Protein AF-A0A6C0IVP1-F1 (afdb_monomer_lite)

Structure (mmCIF, N/CA/C/O backbone):
data_AF-A0A6C0IVP1-F1
#
_entry.id   AF-A0A6C0IVP1-F1
#
loop_
_atom_site.group_PDB
_atom_site.id
_atom_site.type_symbol
_atom_site.label_atom_id
_atom_site.label_alt_id
_atom_site.label_comp_id
_atom_site.label_asym_id
_atom_site.label_entity_id
_atom_site.label_seq_id
_atom_site.pdbx_PDB_ins_code
_atom_site.Cartn_x
_atom_site.Cartn_y
_atom_site.Cartn_z
_atom_site.occupancy
_atom_site.B_iso_or_equiv
_atom_site.auth_seq_id
_atom_site.auth_comp_id
_atom_site.auth_asym_id
_atom_site.auth_atom_id
_atom_site.pdbx_PDB_model_num
ATOM 1 N N . MET A 1 1 ? -19.382 -51.785 -52.251 1.00 37.84 1 MET A N 1
ATOM 2 C CA . MET A 1 1 ? -18.294 -52.257 -53.130 1.00 37.84 1 MET A CA 1
ATOM 3 C C . MET A 1 1 ? -16.993 -52.074 -52.367 1.00 37.84 1 MET A C 1
ATOM 5 O O . MET A 1 1 ? -16.614 -50.944 -52.117 1.00 37.84 1 MET A O 1
ATOM 9 N N . ASN A 1 2 ? -16.398 -53.171 -51.907 1.00 37.38 2 ASN A N 1
ATOM 10 C CA . ASN A 1 2 ? -14.961 -53.278 -51.607 1.00 37.38 2 ASN A CA 1
ATOM 11 C C . ASN A 1 2 ? -14.332 -54.032 -52.808 1.00 37.38 2 ASN A C 1
ATOM 13 O O . ASN A 1 2 ? -15.130 -54.580 -53.582 1.00 37.38 2 ASN A O 1
ATOM 17 N N . PRO A 1 3 ? -13.001 -54.210 -52.960 1.00 52.53 3 PRO A N 1
ATOM 18 C CA . PRO A 1 3 ? -11.862 -53.820 -52.106 1.00 52.53 3 PRO A CA 1
ATOM 19 C C . PRO A 1 3 ? -10.723 -53.153 -52.926 1.00 52.53 3 PRO A C 1
ATOM 21 O O . PRO A 1 3 ? -10.867 -52.956 -54.129 1.00 52.53 3 PRO A O 1
ATOM 24 N N . HIS A 1 4 ? -9.629 -52.665 -52.331 1.00 34.91 4 HIS A N 1
ATOM 25 C CA . HIS A 1 4 ? -8.315 -53.341 -52.185 1.00 34.91 4 HIS A CA 1
ATOM 26 C C . HIS A 1 4 ? -7.273 -52.202 -51.989 1.00 34.91 4 HIS A C 1
ATOM 28 O O . HIS A 1 4 ? -7.473 -51.153 -52.589 1.00 34.91 4 HIS A O 1
ATOM 34 N N . ILE A 1 5 ? -6.160 -52.225 -51.247 1.00 41.56 5 ILE A N 1
ATOM 35 C CA . ILE A 1 5 ? -5.296 -53.167 -50.499 1.00 41.56 5 ILE A CA 1
ATOM 36 C C . ILE A 1 5 ? -4.466 -52.230 -49.583 1.00 41.56 5 ILE A C 1
ATOM 38 O O . ILE A 1 5 ? -4.034 -51.184 -50.056 1.00 41.56 5 ILE A O 1
ATOM 42 N N . ASN A 1 6 ? -4.493 -52.347 -48.255 1.00 37.69 6 ASN A N 1
ATOM 43 C CA . ASN A 1 6 ? -3.697 -53.217 -47.374 1.00 37.69 6 ASN A CA 1
ATOM 44 C C . ASN A 1 6 ? -2.178 -52.969 -47.394 1.00 37.69 6 ASN A C 1
ATOM 46 O O . ASN A 1 6 ? -1.586 -52.927 -48.463 1.00 37.69 6 ASN A O 1
ATOM 50 N N . ASP A 1 7 ? -1.623 -52.867 -46.179 1.00 40.72 7 ASP A N 1
ATOM 51 C CA . ASP A 1 7 ? -0.249 -53.154 -45.720 1.00 40.72 7 ASP A CA 1
ATOM 52 C C . ASP A 1 7 ? 0.257 -52.015 -44.811 1.00 40.72 7 ASP A C 1
ATOM 54 O O . ASP A 1 7 ? 0.222 -50.853 -45.186 1.00 40.72 7 ASP A O 1
ATOM 58 N N . ASN A 1 8 ? 0.776 -52.227 -43.604 1.00 41.47 8 ASN A N 1
ATOM 59 C CA . ASN A 1 8 ? 0.869 -53.400 -42.745 1.00 41.47 8 ASN A CA 1
ATOM 60 C C . ASN A 1 8 ? 1.400 -52.895 -41.382 1.00 41.47 8 ASN A C 1
ATOM 62 O O . ASN A 1 8 ? 2.302 -52.067 -41.375 1.00 41.47 8 ASN A O 1
ATOM 66 N N . VAL A 1 9 ? 0.859 -53.432 -40.280 1.00 37.84 9 VAL A N 1
ATOM 67 C CA . VAL A 1 9 ? 1.538 -53.853 -39.026 1.00 37.84 9 VAL A CA 1
ATOM 68 C C . VAL A 1 9 ? 2.445 -52.843 -38.283 1.00 37.84 9 VAL A C 1
ATOM 70 O O . VAL A 1 9 ? 3.453 -52.393 -38.801 1.00 37.84 9 VAL A O 1
ATOM 73 N N . PHE A 1 10 ? 2.112 -52.375 -37.075 1.00 37.22 10 PHE A N 1
ATOM 74 C CA . PHE A 1 10 ? 1.985 -53.021 -35.743 1.00 37.22 10 PHE A CA 1
ATOM 75 C C . PHE A 1 10 ? 3.200 -52.724 -34.835 1.00 37.22 10 PHE A C 1
ATOM 77 O O . PHE A 1 10 ? 4.352 -52.899 -35.210 1.00 37.22 10 PHE A O 1
ATOM 84 N N . SER A 1 11 ? 2.845 -52.278 -33.631 1.00 36.59 11 SER A N 1
ATOM 85 C CA . SER A 1 11 ? 3.579 -51.965 -32.393 1.00 36.59 11 SER A CA 1
ATOM 86 C C . SER A 1 11 ? 4.877 -52.709 -32.040 1.00 36.59 11 SER A C 1
ATOM 88 O O . SER A 1 11 ? 4.936 -53.919 -32.234 1.00 36.59 11 SER A O 1
ATOM 90 N N . PHE A 1 12 ? 5.779 -52.017 -31.322 1.00 34.12 12 PHE A N 1
ATOM 91 C CA . PHE A 1 12 ? 6.545 -52.397 -30.097 1.00 34.12 12 PHE A CA 1
ATOM 92 C C . PHE A 1 12 ? 7.738 -51.406 -29.980 1.00 34.12 12 PHE A C 1
ATOM 94 O O . PHE A 1 12 ? 8.223 -50.974 -31.016 1.00 34.12 12 PHE A O 1
ATOM 101 N N . VAL A 1 13 ? 8.351 -51.002 -28.863 1.00 37.75 13 VAL A N 1
ATOM 102 C CA . VAL A 1 13 ? 8.171 -51.101 -27.406 1.00 37.75 13 VAL A CA 1
ATOM 103 C C . VAL A 1 13 ? 9.318 -50.277 -26.778 1.00 37.75 13 VAL A C 1
ATOM 105 O O . VAL A 1 13 ? 10.374 -50.153 -27.389 1.00 37.75 13 VAL A O 1
ATOM 108 N N . GLU A 1 14 ? 9.051 -49.721 -25.595 1.00 34.62 14 GLU A N 1
ATOM 109 C CA . GLU A 1 14 ? 9.943 -49.405 -24.455 1.00 34.62 14 GLU A CA 1
ATOM 110 C C . GLU A 1 14 ? 11.316 -48.714 -24.645 1.00 34.62 14 GLU A C 1
ATOM 112 O O . GLU A 1 14 ? 12.236 -49.200 -25.294 1.00 34.62 14 GLU A O 1
ATOM 117 N N . ASN A 1 15 ? 11.443 -47.595 -23.918 1.00 46.91 15 ASN A N 1
ATOM 118 C CA . ASN A 1 15 ? 12.532 -47.202 -23.011 1.00 46.91 15 ASN A CA 1
ATOM 119 C C . ASN A 1 15 ? 13.946 -47.747 -23.271 1.00 46.91 15 ASN A C 1
ATOM 121 O O . ASN A 1 15 ? 14.229 -48.914 -23.027 1.00 46.91 15 ASN A O 1
ATOM 125 N N . ASN A 1 16 ? 14.876 -46.828 -23.550 1.00 40.31 16 ASN A N 1
ATOM 126 C CA . ASN A 1 16 ? 16.291 -46.991 -23.213 1.00 40.31 16 ASN A CA 1
ATOM 127 C C . ASN A 1 16 ? 16.889 -45.644 -22.776 1.00 40.31 16 ASN A C 1
ATOM 129 O O . ASN A 1 16 ? 17.413 -44.878 -23.584 1.00 40.31 16 ASN A O 1
ATOM 133 N N . GLU A 1 17 ? 16.828 -45.376 -21.470 1.00 47.91 17 GLU A N 1
ATOM 134 C CA . GLU A 1 17 ? 17.809 -44.528 -20.794 1.00 47.91 17 GLU A CA 1
ATOM 135 C C . GLU A 1 17 ? 19.159 -45.258 -20.787 1.00 47.91 17 GLU A C 1
ATOM 137 O O . GLU A 1 17 ? 19.385 -46.143 -19.970 1.00 47.91 17 GLU A O 1
ATOM 142 N N . SER A 1 18 ? 20.059 -44.904 -21.705 1.00 52.16 18 SER A N 1
ATOM 143 C CA . SER A 1 18 ? 21.512 -45.015 -21.504 1.00 52.16 18 SER A CA 1
ATOM 144 C C . SER A 1 18 ? 22.244 -44.433 -22.714 1.00 52.16 18 SER A C 1
ATOM 146 O O . SER A 1 18 ? 22.396 -45.127 -23.719 1.00 52.16 18 SER A O 1
ATOM 148 N N . ASN A 1 19 ? 22.668 -43.165 -22.638 1.00 44.00 19 ASN A N 1
ATOM 149 C CA . ASN A 1 19 ? 23.904 -42.634 -23.255 1.00 44.00 19 ASN A CA 1
ATOM 150 C C . ASN A 1 19 ? 24.032 -41.103 -23.071 1.00 44.00 19 ASN A C 1
ATOM 152 O O . ASN A 1 19 ? 24.353 -40.372 -24.006 1.00 44.00 19 ASN A O 1
ATOM 156 N N . ILE A 1 20 ? 23.824 -40.602 -21.847 1.00 50.91 20 ILE A N 1
ATOM 157 C CA . ILE A 1 20 ? 24.336 -39.280 -21.447 1.00 50.91 20 ILE A CA 1
ATOM 158 C C . ILE A 1 20 ? 25.774 -39.489 -20.963 1.00 50.91 20 ILE A C 1
ATOM 160 O O . ILE A 1 20 ? 26.035 -39.507 -19.772 1.00 50.91 20 ILE A O 1
ATOM 164 N N . ASP A 1 21 ? 26.678 -39.787 -21.895 1.00 48.00 21 ASP A N 1
ATOM 165 C CA . ASP A 1 21 ? 28.131 -39.695 -21.705 1.00 48.00 21 ASP A CA 1
ATOM 166 C C . ASP A 1 21 ? 28.809 -40.029 -23.041 1.00 48.00 21 ASP A C 1
ATOM 168 O O . ASP A 1 21 ? 29.036 -41.204 -23.332 1.00 48.00 21 ASP A O 1
ATOM 172 N N . LYS A 1 22 ? 29.068 -38.996 -23.871 1.00 47.59 22 LYS A N 1
ATOM 173 C CA . LYS A 1 22 ? 30.079 -38.919 -24.974 1.00 47.59 22 LYS A CA 1
ATOM 174 C C . LYS A 1 22 ? 29.750 -37.988 -26.154 1.00 47.59 22 LYS A C 1
ATOM 176 O O . LYS A 1 22 ? 30.360 -38.118 -27.211 1.00 47.59 22 LYS A O 1
ATOM 181 N N . LEU A 1 23 ? 28.891 -36.984 -25.993 1.00 44.12 23 LEU A N 1
ATOM 182 C CA . LEU A 1 23 ? 28.773 -35.897 -26.981 1.00 44.12 23 LEU A CA 1
ATOM 183 C C . LEU A 1 23 ? 29.082 -34.527 -26.358 1.00 44.12 23 LEU A C 1
ATOM 185 O O . LEU A 1 23 ? 28.365 -33.555 -26.536 1.00 44.12 23 LEU A O 1
ATOM 189 N N . GLN A 1 24 ? 30.207 -34.457 -25.641 1.00 49.53 24 GLN A N 1
ATOM 190 C CA . GLN A 1 24 ? 31.003 -33.236 -25.519 1.00 49.53 24 GLN A CA 1
ATOM 191 C C . GLN A 1 24 ? 32.109 -33.292 -26.574 1.00 49.53 24 GLN A C 1
ATOM 193 O O . GLN A 1 24 ? 33.195 -33.813 -26.316 1.00 49.53 24 GLN A O 1
ATOM 198 N N . LYS A 1 25 ? 31.820 -32.787 -27.772 1.00 50.53 25 LYS A N 1
ATOM 199 C CA . LYS A 1 25 ? 32.811 -32.114 -28.616 1.00 50.53 25 LYS A CA 1
ATOM 200 C C . LYS A 1 25 ? 32.127 -31.490 -29.825 1.00 50.53 25 LYS A C 1
ATOM 202 O O . LYS A 1 25 ? 31.486 -32.181 -30.606 1.00 50.53 25 LYS A O 1
ATOM 207 N N . ASP A 1 26 ? 32.343 -30.187 -29.948 1.00 50.91 26 ASP A N 1
ATOM 208 C CA . ASP A 1 26 ? 32.303 -29.438 -31.201 1.00 50.91 26 ASP A CA 1
ATOM 209 C C . ASP A 1 26 ? 30.928 -28.991 -31.724 1.00 50.91 26 ASP A C 1
ATOM 211 O O . ASP A 1 26 ? 30.670 -29.034 -32.923 1.00 50.91 26 ASP A O 1
ATOM 215 N N . ILE A 1 27 ? 30.095 -28.410 -30.851 1.00 43.94 27 ILE A N 1
ATOM 216 C CA . ILE A 1 27 ? 29.249 -27.285 -31.281 1.00 43.94 27 ILE A CA 1
ATOM 217 C C . ILE A 1 27 ? 29.994 -26.011 -30.887 1.00 43.94 27 ILE A C 1
ATOM 219 O O . ILE A 1 27 ? 29.880 -25.519 -29.766 1.00 43.94 27 ILE A O 1
ATOM 223 N N . LYS A 1 28 ? 30.816 -25.503 -31.809 1.00 44.94 28 LYS A N 1
ATOM 224 C CA . LYS A 1 28 ? 31.162 -24.084 -31.812 1.00 44.94 28 LYS A CA 1
ATOM 225 C C . LYS A 1 28 ? 29.869 -23.354 -32.151 1.00 44.94 28 LYS A C 1
ATOM 227 O O . LYS A 1 28 ? 29.461 -23.355 -33.308 1.00 44.94 28 LYS A O 1
ATOM 232 N N . VAL A 1 29 ? 29.197 -22.816 -31.139 1.00 46.56 29 VAL A N 1
ATOM 233 C CA . VAL A 1 29 ? 28.253 -21.726 -31.373 1.00 46.56 29 VAL A CA 1
ATOM 234 C C . VAL A 1 29 ? 29.136 -20.578 -31.837 1.00 46.56 29 VAL A C 1
ATOM 236 O O . VAL A 1 29 ? 29.943 -20.060 -31.072 1.00 46.56 29 VA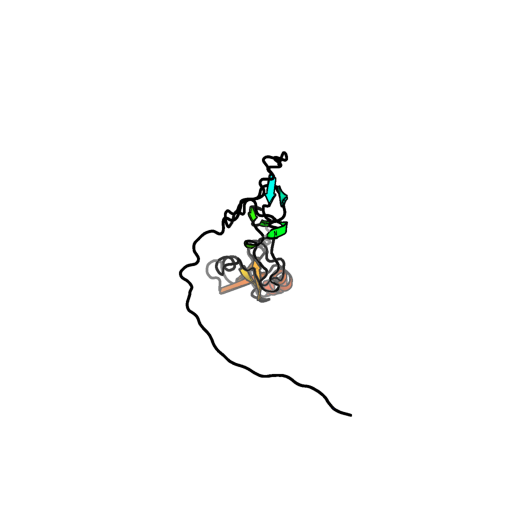L A O 1
ATOM 239 N N . GLU A 1 30 ? 29.124 -20.335 -33.142 1.00 42.53 30 GLU A N 1
ATOM 240 C CA . GLU A 1 30 ? 29.771 -19.172 -33.722 1.00 42.53 30 GLU A CA 1
ATOM 241 C C . GLU A 1 30 ? 29.050 -17.944 -33.167 1.00 42.53 30 GLU A C 1
ATOM 243 O O . GLU A 1 30 ? 27.854 -17.766 -33.395 1.00 42.53 30 GLU A O 1
ATOM 248 N N . ASP A 1 31 ? 29.782 -17.145 -32.392 1.00 52.19 31 ASP A N 1
ATOM 249 C CA . ASP A 1 31 ? 29.408 -15.790 -32.008 1.00 52.19 31 ASP A CA 1
ATOM 250 C C . ASP A 1 31 ? 29.185 -14.963 -33.287 1.00 52.19 31 ASP A C 1
ATOM 252 O O . ASP A 1 31 ? 30.130 -14.474 -33.910 1.00 52.19 31 ASP A O 1
ATOM 256 N N . VAL A 1 32 ? 27.925 -14.852 -33.700 1.00 47.50 32 VAL A N 1
ATOM 257 C CA . VAL A 1 32 ? 27.420 -13.959 -34.749 1.00 47.50 32 VAL A CA 1
ATOM 258 C C . VAL A 1 32 ? 26.166 -13.342 -34.125 1.00 47.50 32 VAL A C 1
ATOM 260 O O . VAL A 1 32 ? 25.205 -14.054 -33.862 1.00 47.50 32 VAL A O 1
ATOM 263 N N . ASP A 1 33 ? 26.131 -12.082 -33.712 1.00 44.38 33 ASP A N 1
ATOM 264 C CA . ASP A 1 33 ? 26.498 -10.904 -34.480 1.00 44.38 33 ASP A CA 1
ATOM 265 C C . ASP A 1 33 ? 26.845 -9.765 -33.502 1.00 44.38 33 ASP A C 1
ATOM 267 O O . ASP A 1 33 ? 26.005 -9.348 -32.702 1.00 44.38 33 ASP A O 1
ATOM 271 N N . LYS A 1 34 ? 28.087 -9.271 -33.538 1.00 49.91 34 LYS A N 1
ATOM 272 C CA . LYS A 1 34 ? 28.415 -7.958 -32.972 1.00 49.91 34 LYS A CA 1
ATOM 273 C C . LYS A 1 34 ? 28.000 -6.911 -33.997 1.00 49.91 34 LYS A C 1
ATOM 275 O O . LYS A 1 34 ? 28.846 -6.410 -34.734 1.00 49.91 34 LYS A O 1
ATOM 280 N N . ASN A 1 35 ? 26.717 -6.574 -34.024 1.00 44.72 35 ASN A N 1
ATOM 281 C CA . ASN A 1 35 ? 26.346 -5.225 -34.428 1.00 44.72 35 ASN A CA 1
ATOM 282 C C . ASN A 1 35 ? 26.528 -4.350 -33.188 1.00 44.72 35 ASN A C 1
ATOM 284 O O . ASN A 1 35 ? 25.581 -4.081 -32.450 1.00 44.72 35 ASN A O 1
ATOM 288 N N . ASP A 1 36 ? 27.789 -3.976 -32.949 1.00 50.00 36 ASP A N 1
ATOM 289 C CA . ASP A 1 36 ? 28.143 -2.747 -32.239 1.00 50.00 36 ASP A CA 1
ATOM 290 C C . ASP A 1 36 ? 27.674 -1.581 -33.128 1.00 50.00 36 ASP A C 1
ATOM 292 O O . ASP A 1 36 ? 28.472 -0.861 -33.726 1.00 50.00 36 ASP A O 1
ATOM 296 N N . ASP A 1 37 ? 26.357 -1.425 -33.267 1.00 53.44 37 ASP A N 1
ATOM 297 C CA . ASP A 1 37 ? 25.808 -0.093 -33.448 1.00 53.44 37 ASP A CA 1
ATOM 298 C C . ASP A 1 37 ? 25.991 0.557 -32.074 1.00 53.44 37 ASP A C 1
ATOM 300 O O . ASP A 1 37 ? 25.137 0.449 -31.189 1.00 53.44 37 ASP A O 1
ATOM 304 N N . GLU A 1 38 ? 27.177 1.144 -31.875 1.00 58.19 38 GLU A N 1
ATOM 305 C CA . GLU A 1 38 ? 27.422 2.240 -30.935 1.00 58.19 38 GLU A CA 1
ATOM 306 C C . GLU A 1 38 ? 26.531 3.418 -31.370 1.00 58.19 38 GLU A C 1
ATOM 308 O O . GLU A 1 38 ? 26.998 4.468 -31.805 1.00 58.19 38 GLU A O 1
ATOM 313 N N . ASP A 1 39 ? 25.215 3.204 -31.352 1.00 59.25 39 ASP A N 1
ATOM 314 C CA . ASP A 1 39 ? 24.255 4.282 -31.266 1.00 59.25 39 ASP A CA 1
ATOM 315 C C . ASP A 1 39 ? 24.617 5.035 -29.981 1.00 59.25 39 ASP A C 1
ATOM 317 O O . ASP A 1 39 ? 24.902 4.393 -28.967 1.00 59.25 39 ASP A O 1
ATOM 321 N N . ASP A 1 40 ? 24.660 6.368 -30.039 1.00 70.19 40 ASP A N 1
ATOM 322 C CA . ASP A 1 40 ? 24.822 7.261 -28.885 1.00 70.19 40 ASP A CA 1
ATOM 323 C C . ASP A 1 40 ? 23.665 7.022 -27.886 1.00 70.19 40 ASP A C 1
ATOM 325 O O . ASP A 1 40 ? 22.720 7.806 -27.811 1.00 70.19 40 ASP A O 1
ATOM 329 N N . ILE A 1 41 ? 23.684 5.893 -27.175 1.00 77.56 41 ILE A N 1
ATOM 330 C CA . ILE A 1 41 ? 22.806 5.616 -26.044 1.00 77.56 41 ILE A CA 1
ATOM 331 C C . ILE A 1 41 ? 23.269 6.566 -24.948 1.00 77.56 41 ILE A C 1
ATOM 333 O O . ILE A 1 41 ? 24.464 6.628 -24.650 1.00 77.56 41 ILE A O 1
ATOM 337 N N . ASP A 1 42 ? 22.329 7.334 -24.407 1.00 84.81 42 ASP A N 1
ATOM 338 C CA . ASP A 1 42 ? 22.618 8.271 -23.327 1.00 84.81 42 ASP A CA 1
ATOM 339 C C . ASP A 1 42 ? 23.223 7.517 -22.128 1.00 84.81 42 ASP A C 1
ATOM 341 O O . ASP A 1 42 ? 22.924 6.343 -21.903 1.00 84.81 42 ASP A O 1
ATOM 345 N N . ASP A 1 43 ? 24.051 8.195 -21.333 1.00 87.00 43 ASP A N 1
ATOM 346 C CA . ASP A 1 43 ? 24.629 7.630 -20.109 1.00 87.00 43 ASP A CA 1
ATOM 347 C C . ASP A 1 43 ? 23.527 7.192 -19.119 1.00 87.00 43 ASP A C 1
ATOM 349 O O . ASP A 1 43 ? 23.770 6.337 -18.267 1.00 87.00 43 ASP A O 1
ATOM 353 N N . ASP A 1 44 ? 22.317 7.746 -19.266 1.00 92.25 44 ASP A N 1
ATOM 354 C CA . ASP A 1 44 ? 21.116 7.434 -18.487 1.00 92.25 44 ASP A CA 1
ATOM 355 C C . ASP A 1 44 ? 20.182 6.398 -19.160 1.00 92.25 44 ASP A C 1
ATOM 357 O O . ASP A 1 44 ? 19.064 6.176 -18.685 1.00 92.25 44 ASP A O 1
ATOM 361 N N . GLU A 1 45 ? 20.614 5.715 -20.227 1.00 95.31 45 GLU A N 1
ATOM 362 C CA . GLU A 1 45 ? 19.831 4.703 -20.950 1.00 95.31 45 GLU A CA 1
ATOM 363 C C . GLU A 1 45 ? 20.560 3.350 -21.095 1.00 95.31 45 GLU A C 1
ATOM 365 O O . GLU A 1 45 ? 21.783 3.234 -21.046 1.00 95.31 45 GLU A O 1
ATOM 370 N N . PHE A 1 46 ? 19.796 2.277 -21.316 1.00 94.69 46 PHE A N 1
ATOM 371 C CA . PHE A 1 46 ? 20.321 0.966 -21.693 1.00 94.69 46 PHE A CA 1
ATOM 372 C C . PHE A 1 46 ? 19.498 0.321 -22.809 1.00 94.69 46 PHE A C 1
ATOM 374 O O . PHE A 1 46 ? 18.294 0.538 -22.948 1.00 94.69 46 PHE A O 1
ATOM 381 N N . LYS A 1 47 ? 20.146 -0.556 -23.583 1.00 95.25 47 LYS A N 1
ATOM 382 C CA . LYS A 1 47 ? 19.509 -1.372 -24.624 1.00 95.25 47 LYS A CA 1
ATOM 383 C C . LYS A 1 47 ? 19.243 -2.783 -24.109 1.00 95.25 47 LYS A C 1
ATOM 385 O O . LYS A 1 47 ? 20.166 -3.513 -23.739 1.00 95.25 47 LYS A O 1
ATOM 390 N N . CYS A 1 48 ? 17.979 -3.195 -24.109 1.00 94.25 48 CYS A N 1
ATOM 391 C CA . CYS A 1 48 ? 17.590 -4.551 -23.741 1.00 94.25 48 CYS A CA 1
ATOM 392 C C . CYS A 1 48 ? 18.196 -5.578 -24.710 1.00 94.25 48 CYS A C 1
ATOM 394 O O . CYS A 1 48 ? 18.046 -5.472 -25.925 1.00 94.25 48 CYS A O 1
ATOM 396 N N . LYS A 1 49 ? 18.814 -6.634 -24.173 1.00 92.81 49 LYS A N 1
ATOM 397 C CA . LYS A 1 49 ? 19.445 -7.695 -24.977 1.00 92.81 49 LYS A CA 1
ATOM 398 C C . LYS A 1 49 ? 18.449 -8.619 -25.685 1.00 92.81 49 LYS A C 1
ATOM 400 O O . LYS A 1 49 ? 18.824 -9.269 -26.653 1.00 92.81 49 LYS A O 1
ATOM 405 N N . GLU A 1 50 ? 17.212 -8.704 -25.199 1.00 94.19 50 GLU A N 1
ATOM 406 C CA . GLU A 1 50 ? 16.202 -9.623 -25.739 1.00 94.19 50 GLU A CA 1
ATOM 407 C C . GLU A 1 50 ? 15.360 -8.975 -26.840 1.00 94.19 50 GLU A C 1
ATOM 409 O O . GLU A 1 50 ? 15.218 -9.537 -27.924 1.00 94.19 50 GLU A O 1
ATOM 414 N N . CYS A 1 51 ? 14.820 -7.781 -26.584 1.00 94.81 51 CYS A N 1
ATOM 415 C CA . CYS A 1 51 ? 13.917 -7.096 -27.511 1.00 94.81 51 CYS A CA 1
ATOM 416 C C . CYS A 1 51 ? 14.541 -5.881 -28.209 1.00 94.81 51 CYS A C 1
ATOM 418 O O . CYS A 1 51 ? 13.891 -5.273 -29.054 1.00 94.81 51 CYS A O 1
ATOM 420 N N . SER A 1 52 ? 15.792 -5.525 -27.883 1.00 93.00 52 SER A N 1
ATOM 421 C CA . SER A 1 52 ? 16.503 -4.351 -28.423 1.00 93.00 52 SER A CA 1
ATOM 422 C C . SER A 1 52 ? 15.855 -2.992 -28.125 1.00 93.00 52 SER A C 1
ATOM 424 O O . SER A 1 52 ? 16.283 -1.987 -28.689 1.00 93.00 52 SER A O 1
ATOM 426 N N . THR A 1 53 ? 14.858 -2.935 -27.237 1.00 94.19 53 THR A N 1
ATOM 427 C CA . THR A 1 53 ? 14.266 -1.673 -26.769 1.00 94.19 53 THR A CA 1
ATOM 428 C C . THR A 1 53 ? 15.296 -0.885 -25.961 1.00 94.19 53 THR A C 1
ATOM 430 O O . THR A 1 53 ? 15.975 -1.465 -25.112 1.00 94.19 53 THR A O 1
ATOM 433 N N . VAL A 1 54 ? 15.396 0.420 -26.216 1.00 94.62 54 VAL A N 1
ATOM 434 C CA . VAL A 1 54 ? 16.190 1.361 -25.415 1.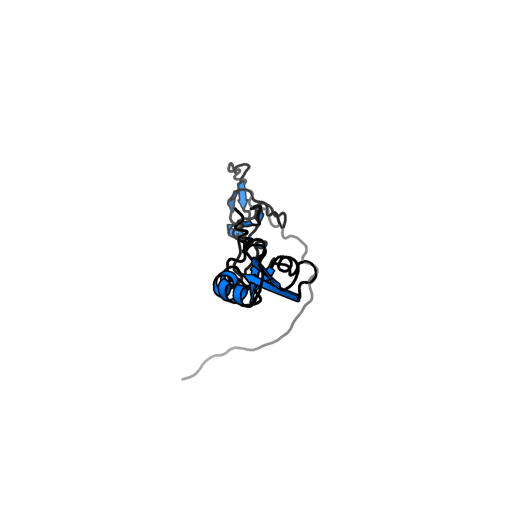00 94.62 54 VAL A CA 1
ATOM 435 C C . VAL A 1 54 ? 15.282 1.999 -24.368 1.00 94.62 54 VAL A C 1
ATOM 437 O O . VAL A 1 54 ? 14.168 2.413 -24.696 1.00 94.62 54 VAL A O 1
ATOM 440 N N . GLN A 1 55 ? 15.718 1.995 -23.112 1.00 94.19 55 GLN A N 1
ATOM 441 C CA . GLN A 1 55 ? 14.958 2.468 -21.953 1.00 94.19 55 GLN A CA 1
ATOM 442 C C . GLN A 1 55 ? 15.898 3.174 -20.975 1.00 94.19 55 GLN A C 1
ATOM 444 O O . GLN A 1 55 ? 17.097 2.907 -20.986 1.00 94.19 55 GLN A O 1
ATOM 449 N N . GLY A 1 56 ? 15.359 4.037 -20.112 1.00 93.50 56 GLY A N 1
ATOM 450 C CA . GLY A 1 56 ? 16.142 4.659 -19.043 1.00 93.50 56 GLY A CA 1
ATOM 451 C C . GLY A 1 56 ? 16.696 3.622 -18.063 1.00 93.50 56 GLY A C 1
ATOM 452 O O . GLY A 1 56 ? 16.056 2.593 -17.817 1.00 93.50 56 GLY A O 1
ATOM 453 N N . LEU A 1 57 ? 17.877 3.888 -17.501 1.00 94.44 57 LEU A N 1
ATOM 454 C CA . LEU A 1 57 ? 18.459 3.067 -16.439 1.00 94.44 57 LEU A CA 1
ATOM 455 C C . LEU A 1 57 ? 17.484 2.957 -15.263 1.00 94.44 57 LEU A C 1
ATOM 457 O O . LEU A 1 57 ? 16.857 3.931 -14.848 1.00 94.44 57 LEU A O 1
ATOM 461 N N . ASN A 1 58 ? 17.375 1.757 -14.704 1.00 93.56 58 ASN A N 1
ATOM 462 C CA . ASN A 1 58 ? 16.563 1.495 -13.522 1.00 93.56 58 ASN A CA 1
ATOM 463 C C . ASN A 1 58 ? 17.269 0.497 -12.602 1.00 93.56 58 ASN A C 1
ATOM 465 O O . ASN A 1 58 ? 18.057 -0.329 -13.060 1.00 93.56 58 ASN A O 1
ATOM 469 N N . ASN A 1 59 ? 16.999 0.585 -11.300 1.00 94.88 59 ASN A N 1
ATOM 470 C CA . ASN A 1 59 ? 17.516 -0.341 -10.297 1.00 94.88 59 ASN A CA 1
ATOM 471 C C . ASN A 1 59 ? 16.407 -0.701 -9.314 1.00 94.88 59 ASN A C 1
ATOM 473 O O . ASN A 1 59 ? 15.824 0.180 -8.690 1.00 94.88 59 ASN A O 1
ATOM 477 N N . CYS A 1 60 ? 16.114 -1.992 -9.175 1.00 95.31 60 CYS A N 1
ATOM 478 C CA . CYS A 1 60 ? 15.118 -2.452 -8.219 1.00 95.31 60 CYS A CA 1
ATOM 479 C C . CYS A 1 60 ? 15.692 -2.440 -6.803 1.00 95.31 60 CYS A C 1
ATOM 481 O O . CYS A 1 60 ? 16.472 -3.321 -6.451 1.00 95.31 60 CYS A O 1
ATOM 483 N N . GLU A 1 61 ? 15.199 -1.539 -5.960 1.00 93.88 61 GLU A N 1
ATOM 484 C CA . GLU A 1 61 ? 15.675 -1.356 -4.579 1.00 93.88 61 GLU A CA 1
ATOM 485 C C . GLU A 1 61 ? 15.390 -2.550 -3.638 1.00 93.88 61 GLU A C 1
ATOM 487 O O . GLU A 1 61 ? 15.849 -2.572 -2.499 1.00 93.88 61 GLU A O 1
ATOM 492 N N . LEU A 1 62 ? 14.629 -3.560 -4.083 1.00 92.44 62 LEU A N 1
ATOM 493 C CA . LEU A 1 62 ? 14.333 -4.767 -3.292 1.00 92.44 62 LEU A CA 1
ATOM 494 C C . LEU A 1 62 ? 15.158 -5.996 -3.683 1.00 92.44 62 LEU A C 1
ATOM 496 O O . LEU A 1 62 ? 15.284 -6.923 -2.884 1.00 92.44 62 LEU A O 1
ATOM 500 N N . CYS A 1 63 ? 15.665 -6.056 -4.915 1.00 94.94 63 CYS A N 1
ATOM 501 C CA . CYS A 1 63 ? 16.415 -7.223 -5.396 1.00 94.94 63 CYS A CA 1
ATOM 502 C C . CYS A 1 63 ? 17.723 -6.877 -6.110 1.00 94.94 63 CYS A C 1
ATOM 504 O O . CYS A 1 63 ? 18.349 -7.782 -6.665 1.00 94.94 63 CYS A O 1
ATOM 506 N N . ASP A 1 64 ? 18.102 -5.596 -6.116 1.00 95.50 64 ASP A N 1
ATOM 507 C CA . ASP A 1 64 ? 19.335 -5.043 -6.689 1.00 95.50 64 ASP A CA 1
ATOM 508 C C . ASP A 1 64 ? 19.551 -5.404 -8.167 1.00 95.50 64 ASP A C 1
ATOM 510 O O . ASP A 1 64 ? 20.673 -5.463 -8.672 1.00 95.50 64 ASP A O 1
ATOM 514 N N . LYS A 1 65 ? 18.462 -5.722 -8.875 1.00 95.44 65 LYS A N 1
ATOM 515 C CA . LYS A 1 65 ? 18.501 -5.968 -10.313 1.00 95.44 65 LYS A CA 1
ATOM 516 C C . LYS A 1 65 ? 18.471 -4.630 -11.036 1.00 95.44 65 LYS A C 1
ATOM 518 O O . LYS A 1 65 ? 17.505 -3.877 -10.914 1.00 95.44 65 LYS A O 1
ATOM 523 N N . GLU A 1 66 ? 19.496 -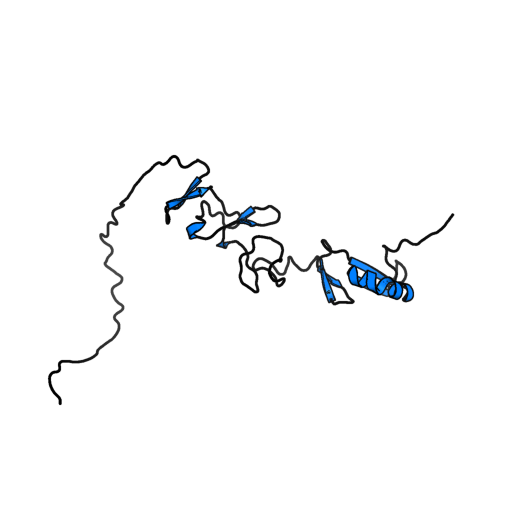4.412 -11.842 1.00 95.56 66 GLU A N 1
ATOM 524 C CA . GLU A 1 66 ? 19.664 -3.231 -12.680 1.00 95.56 66 GLU A CA 1
ATOM 525 C C . GLU A 1 66 ? 19.148 -3.483 -14.102 1.00 95.56 66 GLU A C 1
ATOM 527 O O . GLU A 1 66 ? 19.194 -4.612 -14.606 1.00 95.56 66 GLU A O 1
ATOM 532 N N . ASN A 1 67 ? 18.733 -2.410 -14.775 1.00 94.56 67 ASN A N 1
ATOM 533 C CA . ASN A 1 67 ? 18.453 -2.361 -16.210 1.00 94.56 67 ASN A CA 1
ATOM 534 C C . ASN A 1 67 ? 17.447 -3.429 -16.652 1.00 94.56 67 ASN A C 1
ATOM 536 O O . ASN A 1 67 ? 17.653 -4.196 -17.600 1.00 94.56 67 ASN A O 1
ATOM 540 N N . ILE A 1 68 ? 16.344 -3.500 -15.912 1.00 95.12 68 ILE A N 1
ATOM 541 C CA . ILE A 1 68 ? 15.250 -4.424 -16.168 1.00 95.12 68 ILE A CA 1
ATOM 542 C C . ILE A 1 68 ? 14.407 -3.846 -17.295 1.00 95.12 68 ILE A C 1
ATOM 544 O O . ILE A 1 68 ? 13.886 -2.737 -17.203 1.00 95.12 68 ILE A O 1
ATOM 548 N N . CYS A 1 69 ? 14.267 -4.619 -18.368 1.00 95.62 69 CYS A N 1
ATOM 549 C CA . CYS A 1 69 ? 13.449 -4.228 -19.505 1.00 95.62 69 CYS A CA 1
ATOM 550 C C . CYS A 1 69 ? 11.957 -4.351 -19.184 1.00 95.62 69 CYS A C 1
ATOM 552 O O . CYS A 1 69 ? 11.454 -5.459 -18.970 1.00 95.62 69 CYS A O 1
ATOM 554 N N . GLU A 1 70 ? 11.240 -3.232 -19.241 1.00 93.75 70 GLU A N 1
ATOM 555 C CA . GLU A 1 70 ? 9.810 -3.173 -18.926 1.00 93.75 70 GLU A CA 1
ATOM 556 C C . GLU A 1 70 ? 8.927 -3.903 -19.950 1.00 93.75 70 GLU A C 1
ATOM 558 O O . GLU A 1 70 ? 7.859 -4.404 -19.605 1.00 93.75 70 GLU A O 1
ATOM 563 N N . GLU A 1 71 ? 9.389 -4.033 -21.197 1.00 94.81 71 GLU A N 1
ATOM 564 C CA . GLU A 1 71 ? 8.663 -4.754 -22.254 1.00 94.81 71 GLU A CA 1
ATOM 565 C C . GLU A 1 71 ? 8.785 -6.278 -22.101 1.00 94.81 71 GLU A C 1
ATOM 567 O O . GLU A 1 71 ? 7.892 -7.024 -22.497 1.00 94.81 71 GLU A O 1
ATOM 572 N N . CYS A 1 72 ? 9.897 -6.759 -21.530 1.00 95.81 72 CYS A N 1
ATOM 573 C CA . CYS A 1 72 ? 10.172 -8.194 -21.396 1.00 95.81 72 CYS A CA 1
ATOM 574 C C . CYS A 1 72 ? 9.723 -8.750 -20.042 1.00 95.81 72 CYS A C 1
ATOM 576 O O . CYS A 1 72 ? 9.180 -9.851 -19.974 1.00 95.81 72 CYS A O 1
ATOM 578 N N . TYR A 1 73 ? 9.947 -7.992 -18.966 1.00 94.25 73 TYR A N 1
ATOM 579 C CA . TYR A 1 73 ? 9.736 -8.455 -17.590 1.00 94.25 73 TYR A CA 1
ATOM 580 C C . TYR A 1 73 ? 8.575 -7.740 -16.881 1.00 94.25 73 TYR A C 1
ATOM 582 O O . TYR A 1 73 ? 8.256 -8.049 -15.732 1.00 94.25 73 TYR A O 1
ATOM 590 N N . GLY A 1 74 ? 7.896 -6.835 -17.590 1.00 93.31 74 GLY A N 1
ATOM 591 C CA . GLY A 1 74 ? 6.780 -6.048 -17.083 1.00 93.31 74 GLY A CA 1
ATOM 592 C C . GLY A 1 74 ? 7.222 -4.740 -16.434 1.00 93.31 74 GLY A C 1
ATOM 593 O O . GLY A 1 74 ? 8.367 -4.577 -16.011 1.00 93.31 74 GLY A O 1
ATOM 594 N N . GLN A 1 75 ? 6.274 -3.811 -16.344 1.00 91.88 75 GLN A N 1
ATOM 595 C CA . GLN A 1 75 ? 6.510 -2.475 -15.806 1.00 91.88 75 GLN A CA 1
ATOM 596 C C . GLN A 1 75 ? 6.724 -2.522 -14.293 1.00 91.88 75 GLN A C 1
ATOM 598 O O . GLN A 1 75 ? 5.880 -3.034 -13.550 1.00 91.88 75 GLN A O 1
ATOM 603 N N . GLY A 1 76 ? 7.861 -1.982 -13.855 1.00 92.69 76 GLY A N 1
ATOM 604 C CA . GLY A 1 76 ? 8.086 -1.647 -12.455 1.00 92.69 76 GLY A CA 1
ATOM 605 C C . GLY A 1 76 ? 7.268 -0.429 -12.033 1.00 92.69 76 GLY A C 1
ATOM 606 O O . GLY A 1 76 ? 6.369 0.025 -12.744 1.00 92.69 76 GLY A O 1
ATOM 607 N N . GLY A 1 77 ? 7.577 0.105 -10.862 1.00 90.25 77 GLY A N 1
ATOM 608 C CA . GLY A 1 77 ? 6.995 1.364 -10.429 1.00 90.25 77 GLY A CA 1
ATOM 609 C C . GLY A 1 77 ? 7.477 1.804 -9.063 1.00 90.25 77 GLY A C 1
ATOM 610 O O . GLY A 1 77 ? 8.118 1.043 -8.335 1.00 90.25 77 GLY A O 1
ATOM 611 N N . ASP A 1 78 ? 7.133 3.043 -8.741 1.00 89.19 78 ASP A N 1
ATOM 612 C CA . ASP A 1 78 ? 7.426 3.638 -7.448 1.00 89.19 78 ASP A CA 1
ATOM 613 C C . ASP A 1 78 ? 6.602 2.940 -6.367 1.00 89.19 78 ASP A C 1
ATOM 615 O O . ASP A 1 78 ? 5.398 2.706 -6.503 1.00 89.19 78 ASP A O 1
ATOM 619 N N . TYR A 1 79 ? 7.279 2.563 -5.294 1.00 86.50 79 TYR A N 1
ATOM 620 C CA . TYR A 1 79 ? 6.748 1.754 -4.220 1.00 86.50 79 TYR A CA 1
ATOM 621 C C . TYR A 1 79 ? 7.193 2.301 -2.865 1.00 86.50 79 TYR A C 1
ATOM 623 O O . TYR A 1 79 ? 8.280 2.848 -2.716 1.00 86.50 79 TYR A O 1
ATOM 631 N N . GLY A 1 80 ? 6.379 2.127 -1.825 1.00 78.56 80 GLY A N 1
ATOM 632 C CA . GLY A 1 80 ? 6.766 2.571 -0.485 1.00 78.56 80 GLY A CA 1
ATOM 633 C C . GLY A 1 80 ? 6.409 4.032 -0.167 1.00 78.56 80 GLY A C 1
ATOM 634 O O . GLY A 1 80 ? 6.042 4.800 -1.052 1.00 78.56 80 GLY A O 1
ATOM 635 N N . PRO A 1 81 ? 6.566 4.448 1.104 1.00 70.69 81 PRO A N 1
ATOM 636 C CA . PRO A 1 81 ? 6.445 5.852 1.514 1.00 70.69 81 PRO A CA 1
ATOM 637 C C . PRO A 1 81 ? 7.571 6.744 0.961 1.00 70.69 81 PRO A C 1
ATOM 639 O O . PRO A 1 81 ? 7.444 7.963 0.975 1.00 70.69 81 PRO A O 1
ATOM 642 N N . ASN A 1 82 ? 8.667 6.135 0.497 1.00 79.25 82 ASN A N 1
ATOM 643 C CA . ASN A 1 82 ? 9.821 6.822 -0.082 1.00 79.25 82 ASN A CA 1
ATOM 644 C C . ASN A 1 82 ? 9.819 6.799 -1.619 1.00 79.25 82 ASN A C 1
ATOM 646 O O . ASN A 1 82 ? 10.809 7.227 -2.202 1.00 79.25 82 ASN A O 1
ATOM 650 N N . GLU A 1 83 ? 8.759 6.269 -2.248 1.00 84.88 83 GLU A N 1
ATOM 651 C CA . GLU A 1 83 ? 8.626 6.178 -3.712 1.00 84.88 83 GLU A CA 1
ATOM 652 C C . GLU A 1 83 ? 9.858 5.526 -4.375 1.00 84.88 83 GLU A C 1
ATOM 654 O O . GLU A 1 83 ? 10.383 6.004 -5.374 1.00 84.88 83 GLU A O 1
ATOM 659 N N . ILE A 1 84 ? 10.352 4.429 -3.790 1.00 90.38 84 ILE A N 1
ATOM 660 C CA . ILE A 1 84 ? 11.477 3.669 -4.345 1.00 90.38 84 ILE A CA 1
ATOM 661 C C . ILE A 1 84 ? 11.039 2.921 -5.598 1.00 90.38 84 ILE A C 1
ATOM 663 O O . ILE A 1 84 ? 9.991 2.279 -5.601 1.00 90.38 84 ILE A O 1
ATOM 667 N N . TRP A 1 85 ? 11.855 2.928 -6.648 1.00 92.94 85 TRP A N 1
ATOM 668 C CA . TRP A 1 85 ? 11.535 2.137 -7.830 1.00 92.94 85 TRP A CA 1
ATOM 669 C C . TRP A 1 85 ? 11.771 0.647 -7.561 1.00 92.94 85 TRP A C 1
ATOM 671 O O . TRP A 1 85 ? 12.840 0.226 -7.106 1.00 92.94 85 TRP A O 1
ATOM 681 N N . VAL A 1 86 ? 10.769 -0.178 -7.862 1.00 94.69 86 VAL A N 1
ATOM 682 C CA . VAL A 1 86 ? 10.863 -1.637 -7.753 1.00 94.69 86 VAL A CA 1
ATOM 683 C C . VAL A 1 86 ? 10.379 -2.307 -9.031 1.00 94.69 86 VAL A C 1
ATOM 685 O O . VAL A 1 86 ? 9.484 -1.826 -9.725 1.00 94.69 86 VAL A O 1
ATOM 688 N N . CYS A 1 87 ? 10.963 -3.459 -9.345 1.00 95.62 87 CYS A N 1
ATOM 689 C CA . CYS A 1 87 ? 10.600 -4.208 -10.537 1.00 95.62 87 CYS A CA 1
ATOM 690 C C . CYS A 1 87 ? 9.225 -4.870 -10.409 1.00 95.62 87 CYS A C 1
ATOM 692 O O . CYS A 1 87 ? 8.744 -5.152 -9.308 1.00 95.62 87 CYS A O 1
ATOM 694 N N . ASN A 1 88 ? 8.630 -5.202 -11.555 1.00 95.56 88 ASN A N 1
ATOM 695 C CA . ASN A 1 88 ? 7.326 -5.854 -11.627 1.00 95.56 88 ASN A CA 1
ATOM 696 C C . ASN A 1 88 ? 7.227 -7.118 -10.754 1.00 95.56 88 ASN A C 1
ATOM 698 O O . ASN A 1 88 ? 6.207 -7.343 -10.107 1.00 95.56 88 ASN A O 1
ATOM 702 N N . ASP A 1 89 ? 8.280 -7.933 -10.687 1.00 94.81 89 ASP A N 1
ATOM 703 C CA . ASP A 1 89 ? 8.290 -9.155 -9.872 1.00 94.81 89 ASP A CA 1
ATOM 704 C C . ASP A 1 89 ? 8.214 -8.859 -8.370 1.00 94.81 89 ASP A C 1
ATOM 706 O O . ASP A 1 89 ? 7.522 -9.570 -7.641 1.00 94.81 89 ASP A O 1
ATOM 710 N N . CYS A 1 90 ? 8.886 -7.797 -7.923 1.00 94.06 90 CYS A N 1
ATOM 711 C CA . CYS A 1 90 ? 8.946 -7.386 -6.523 1.00 94.06 90 CYS A CA 1
ATOM 712 C C . CYS A 1 90 ? 7.727 -6.573 -6.079 1.00 94.06 90 CYS A C 1
ATOM 714 O O . CYS A 1 90 ? 7.495 -6.451 -4.878 1.00 94.06 90 CYS A O 1
ATOM 716 N N . LEU A 1 91 ? 6.935 -6.045 -7.017 1.00 93.50 91 LEU A N 1
ATOM 717 C CA . LEU A 1 91 ? 5.689 -5.374 -6.675 1.00 93.50 91 LEU A CA 1
ATOM 718 C C . LEU A 1 91 ? 4.729 -6.347 -5.966 1.00 93.50 91 LEU A C 1
ATOM 720 O O . LEU A 1 91 ? 4.454 -7.444 -6.487 1.00 93.50 91 LEU A O 1
ATOM 724 N N . PRO A 1 92 ? 4.167 -5.938 -4.820 1.00 92.44 92 PRO A N 1
ATOM 725 C CA . PRO A 1 92 ? 3.204 -6.743 -4.094 1.00 92.44 92 PRO A CA 1
ATOM 726 C C . PRO A 1 92 ? 1.902 -6.903 -4.872 1.00 92.44 92 PRO A C 1
ATOM 728 O O . PRO A 1 92 ? 1.623 -6.213 -5.855 1.00 92.44 92 PRO A O 1
ATOM 731 N N . THR A 1 93 ? 1.090 -7.850 -4.424 1.00 93.00 93 THR A N 1
ATOM 732 C CA . THR A 1 93 ? -0.167 -8.218 -5.070 1.00 93.00 93 THR A CA 1
ATOM 733 C C . THR A 1 93 ? -1.320 -8.177 -4.083 1.00 93.00 93 THR A C 1
ATOM 735 O O . THR A 1 93 ? -1.148 -8.433 -2.893 1.00 93.00 93 THR A O 1
ATOM 738 N N . CYS A 1 94 ? -2.514 -7.851 -4.574 1.00 91.75 94 CYS A N 1
ATOM 739 C CA . CYS A 1 94 ? -3.733 -7.981 -3.783 1.00 91.75 94 CYS A CA 1
ATOM 740 C C . CYS A 1 94 ? -4.041 -9.460 -3.533 1.00 91.75 94 CYS A C 1
ATOM 742 O O . CYS A 1 94 ? -4.113 -10.238 -4.484 1.00 91.75 94 CYS A O 1
ATOM 744 N N . LEU A 1 95 ? -4.325 -9.836 -2.286 1.00 90.06 95 LEU A N 1
ATOM 745 C CA . LEU A 1 95 ? -4.602 -11.232 -1.925 1.00 90.06 95 LEU A CA 1
ATOM 746 C C . LEU A 1 95 ? -5.903 -11.793 -2.531 1.00 90.06 95 LEU A C 1
ATOM 748 O O . LEU A 1 95 ? -6.084 -13.007 -2.588 1.00 90.06 95 LEU A O 1
ATOM 752 N N . VAL A 1 96 ? -6.803 -10.929 -3.012 1.00 91.62 96 VAL A N 1
ATOM 753 C CA . VAL A 1 96 ? -8.091 -11.337 -3.601 1.00 91.62 96 VAL A CA 1
ATOM 754 C C . VAL A 1 96 ? -8.001 -11.491 -5.114 1.00 91.62 96 VAL A C 1
ATOM 756 O O . VAL A 1 96 ? -8.372 -12.528 -5.659 1.00 91.62 96 VAL A O 1
ATOM 759 N N . CYS A 1 97 ? -7.546 -10.449 -5.811 1.00 94.12 97 CYS A N 1
ATOM 760 C CA . CYS A 1 97 ? -7.553 -10.405 -7.276 1.00 94.12 97 CYS A CA 1
ATOM 761 C C . CYS A 1 97 ? -6.174 -10.648 -7.904 1.00 94.12 97 CYS A C 1
ATOM 763 O O . CYS A 1 97 ? -6.068 -10.674 -9.129 1.00 94.12 97 CYS A O 1
ATOM 765 N N . ASN A 1 98 ? -5.126 -10.798 -7.086 1.00 93.00 98 ASN A N 1
ATOM 766 C CA . ASN A 1 98 ? -3.742 -11.026 -7.502 1.00 93.00 98 ASN A CA 1
ATOM 767 C C . ASN A 1 98 ? -3.169 -9.937 -8.434 1.00 93.00 98 ASN A C 1
ATOM 769 O O . ASN A 1 98 ? -2.194 -10.165 -9.148 1.00 93.00 98 ASN A O 1
ATOM 773 N N . SER A 1 99 ? -3.789 -8.752 -8.455 1.00 92.56 99 SER A N 1
ATOM 774 C CA . SER A 1 99 ? -3.318 -7.609 -9.244 1.00 92.56 99 SER A CA 1
ATOM 775 C C . SER A 1 99 ? -2.134 -6.937 -8.560 1.00 92.56 99 SER A C 1
ATOM 777 O O . SER A 1 99 ? -2.095 -6.875 -7.330 1.00 92.56 99 SER A O 1
ATOM 779 N N . LYS A 1 100 ? -1.191 -6.426 -9.361 1.00 92.56 100 LYS A N 1
ATOM 780 C CA . LYS A 1 100 ? -0.016 -5.691 -8.881 1.00 92.56 100 LYS A CA 1
ATOM 781 C C . LYS A 1 100 ? -0.425 -4.385 -8.206 1.00 92.56 100 LYS A C 1
ATOM 783 O O . LYS A 1 100 ? -1.324 -3.691 -8.680 1.00 92.56 100 LYS A O 1
ATOM 788 N N . LEU A 1 101 ? 0.221 -4.085 -7.085 1.00 89.81 101 LEU A N 1
ATOM 789 C CA . LEU A 1 101 ? -0.058 -2.926 -6.251 1.00 89.81 101 LEU A CA 1
ATOM 790 C C . LEU A 1 101 ? 1.143 -1.988 -6.255 1.00 89.81 101 LEU A C 1
ATOM 792 O O . LEU A 1 101 ? 2.231 -2.365 -5.834 1.00 89.81 101 LEU A O 1
ATOM 796 N N . TYR A 1 102 ? 0.898 -0.752 -6.673 1.00 87.62 102 TYR A N 1
ATOM 797 C CA . TYR A 1 102 ? 1.899 0.314 -6.790 1.00 87.62 102 TYR A CA 1
ATOM 798 C C . TYR A 1 102 ? 1.866 1.271 -5.591 1.00 87.62 102 TYR A C 1
ATOM 800 O O . TYR A 1 102 ? 2.484 2.322 -5.590 1.00 87.62 102 TYR A O 1
ATOM 808 N N . THR A 1 103 ? 1.092 0.935 -4.560 1.00 81.00 103 THR A N 1
ATOM 809 C CA . THR A 1 103 ? 0.954 1.746 -3.350 1.00 81.00 103 THR A CA 1
ATOM 810 C C . THR A 1 103 ? 1.105 0.864 -2.131 1.00 81.00 103 THR A C 1
ATOM 812 O O . THR A 1 103 ? 0.660 -0.285 -2.148 1.00 81.00 103 THR A O 1
ATOM 815 N N . VAL A 1 104 ? 1.654 1.421 -1.052 1.00 78.38 104 VAL A N 1
ATOM 816 C CA . VAL A 1 104 ? 1.718 0.758 0.264 1.00 78.38 104 VAL A CA 1
ATOM 817 C C . VAL A 1 104 ? 0.353 0.549 0.904 1.00 78.38 104 VAL A C 1
ATOM 819 O O . VAL A 1 104 ? 0.170 -0.343 1.724 1.00 78.38 104 VAL A O 1
ATOM 822 N N . HIS A 1 105 ? -0.624 1.367 0.530 1.00 76.81 105 HIS A N 1
ATOM 823 C CA . HIS A 1 105 ? -1.965 1.289 1.086 1.00 76.81 105 HIS A CA 1
ATOM 824 C C . HIS A 1 105 ? -2.779 0.183 0.408 1.00 76.81 105 HIS A C 1
ATOM 826 O O . HIS A 1 105 ? -2.752 0.046 -0.819 1.00 76.81 105 HIS A O 1
ATOM 832 N N . ASP A 1 106 ? -3.550 -0.568 1.199 1.00 73.06 106 ASP A N 1
ATOM 833 C CA . ASP A 1 106 ? -4.529 -1.530 0.686 1.00 73.06 106 ASP A CA 1
ATOM 834 C C . ASP A 1 106 ? -5.772 -0.804 0.151 1.00 73.06 106 ASP A C 1
ATOM 836 O O . ASP A 1 106 ? -6.807 -0.693 0.802 1.00 73.06 106 ASP A O 1
ATOM 840 N N . THR A 1 107 ? -5.643 -0.256 -1.056 1.00 76.94 107 THR A N 1
ATOM 841 C CA . THR A 1 107 ? -6.719 0.469 -1.752 1.00 76.94 107 THR A CA 1
ATOM 842 C C . THR A 1 107 ? -7.441 -0.386 -2.795 1.00 76.94 107 THR A C 1
ATOM 844 O O . THR A 1 107 ? -8.377 0.089 -3.435 1.00 76.94 107 THR A O 1
ATOM 847 N N . CYS A 1 108 ? -7.023 -1.641 -2.994 1.00 86.94 108 CYS A N 1
ATOM 848 C CA . CYS A 1 108 ? -7.532 -2.480 -4.077 1.00 86.94 108 CYS A CA 1
ATOM 849 C C . CYS A 1 108 ? -8.847 -3.183 -3.712 1.00 86.94 108 CYS A C 1
ATOM 851 O O . CYS A 1 108 ? -9.904 -2.826 -4.226 1.00 86.94 108 CYS A O 1
ATOM 853 N N . CYS A 1 109 ? -8.786 -4.204 -2.854 1.00 88.12 109 CYS A N 1
ATOM 854 C CA . CYS A 1 109 ? -9.960 -4.977 -2.426 1.00 88.12 109 CYS A CA 1
ATOM 855 C C . CYS A 1 109 ? -10.170 -4.944 -0.905 1.00 88.12 109 CYS A C 1
ATOM 857 O O . CYS A 1 109 ? -11.151 -5.524 -0.442 1.00 88.12 109 CYS A O 1
ATOM 859 N N . GLY A 1 110 ? -9.277 -4.314 -0.128 1.00 82.00 110 GLY A N 1
ATOM 860 C CA . GLY A 1 110 ? -9.429 -4.172 1.326 1.00 82.00 110 GLY A CA 1
ATOM 861 C C . GLY A 1 110 ? -9.295 -5.489 2.098 1.00 82.00 110 GLY A C 1
ATOM 862 O O . GLY A 1 110 ? -9.985 -5.685 3.092 1.00 82.00 110 GLY A O 1
ATOM 863 N N . ASN A 1 111 ? -8.517 -6.438 1.578 1.00 83.62 111 ASN A N 1
ATOM 864 C CA . ASN A 1 111 ? -8.340 -7.784 2.142 1.00 83.62 111 ASN A CA 1
ATOM 865 C C . ASN A 1 111 ? -6.851 -8.154 2.264 1.00 83.62 111 ASN A C 1
ATOM 867 O O . ASN A 1 111 ? -6.495 -9.331 2.292 1.00 83.62 111 ASN A O 1
ATOM 871 N N . GLY A 1 112 ? -5.983 -7.150 2.287 1.00 84.69 112 GLY A N 1
ATOM 872 C CA . GLY A 1 112 ? -4.554 -7.310 2.464 1.00 84.69 112 GLY A CA 1
ATOM 873 C C . GLY A 1 112 ? -3.761 -7.489 1.172 1.00 84.69 112 GLY A C 1
ATOM 874 O O . GLY A 1 112 ? -4.276 -7.610 0.047 1.00 84.69 112 GLY A O 1
ATOM 875 N N . ARG A 1 113 ? -2.445 -7.482 1.371 1.00 89.06 113 ARG A N 1
ATOM 876 C CA . ARG A 1 113 ? -1.407 -7.428 0.340 1.00 89.06 113 ARG A CA 1
ATOM 877 C C . ARG A 1 113 ? -0.406 -8.556 0.587 1.00 89.06 113 ARG A C 1
ATOM 879 O O . ARG A 1 113 ? -0.225 -8.993 1.716 1.00 89.06 113 ARG A O 1
ATOM 886 N N . SER A 1 114 ? 0.239 -9.050 -0.465 1.00 90.38 114 SER A N 1
ATOM 887 C CA . SER A 1 114 ? 1.157 -10.198 -0.370 1.00 90.38 114 SER A CA 1
ATOM 888 C C . SER A 1 114 ? 2.445 -9.934 0.413 1.00 90.38 114 SER A C 1
ATOM 890 O O . SER A 1 114 ? 3.176 -10.874 0.701 1.00 90.38 114 SER A O 1
ATOM 892 N N . ASP A 1 115 ? 2.757 -8.671 0.683 1.00 86.69 115 ASP A N 1
ATOM 893 C CA . ASP A 1 115 ? 3.921 -8.212 1.439 1.00 86.69 115 ASP A CA 1
ATOM 894 C C . ASP A 1 115 ? 3.578 -7.756 2.864 1.00 86.69 115 ASP A C 1
ATOM 896 O O . ASP A 1 115 ? 4.486 -7.398 3.608 1.00 86.69 115 ASP A O 1
ATOM 900 N N . MET A 1 116 ? 2.296 -7.772 3.248 1.00 80.44 116 MET A N 1
ATOM 901 C CA . MET A 1 116 ? 1.898 -7.523 4.632 1.00 80.44 116 MET A CA 1
ATOM 902 C C . MET A 1 116 ? 2.351 -8.692 5.502 1.00 80.44 116 MET A C 1
ATOM 904 O O . MET A 1 116 ? 2.073 -9.857 5.204 1.00 80.44 116 MET A O 1
ATOM 908 N N . THR A 1 117 ? 3.070 -8.372 6.573 1.00 66.81 117 THR A N 1
ATOM 909 C CA . THR A 1 117 ? 3.379 -9.325 7.635 1.00 66.81 117 THR A CA 1
ATOM 910 C C . THR A 1 117 ? 2.352 -9.160 8.752 1.00 66.81 117 THR A C 1
ATOM 912 O O . THR A 1 117 ? 1.892 -8.050 9.006 1.00 66.81 117 THR A O 1
ATOM 915 N N . ASP A 1 118 ? 2.002 -10.247 9.447 1.00 58.47 118 ASP A N 1
ATOM 916 C CA . ASP A 1 118 ? 1.050 -10.211 10.575 1.00 58.47 118 ASP A CA 1
ATOM 917 C C . ASP A 1 118 ? 1.497 -9.266 11.723 1.00 58.47 118 ASP A C 1
ATOM 919 O O . ASP A 1 118 ? 0.715 -8.975 12.633 1.00 58.47 118 ASP A O 1
ATOM 923 N N . GLU A 1 119 ? 2.753 -8.803 11.694 1.00 54.78 119 GLU A N 1
ATOM 924 C CA . GLU A 1 119 ? 3.352 -7.881 12.663 1.00 54.78 119 GLU A CA 1
ATOM 925 C C . GLU A 1 119 ? 3.040 -6.400 12.365 1.00 54.78 119 GLU A C 1
ATOM 927 O O . GLU A 1 119 ? 2.939 -5.617 13.306 1.00 54.78 119 GLU A O 1
ATOM 932 N N . ASP A 1 120 ? 2.820 -6.008 11.103 1.00 54.34 120 ASP A N 1
ATOM 933 C CA . ASP A 1 120 ? 2.629 -4.594 10.723 1.00 54.34 120 ASP A CA 1
ATOM 934 C C . ASP A 1 120 ? 1.208 -4.059 10.998 1.00 54.34 120 ASP A C 1
ATOM 936 O O . ASP A 1 120 ? 1.018 -2.856 11.186 1.00 54.34 120 ASP A O 1
ATOM 940 N N . ASP A 1 121 ? 0.200 -4.935 11.055 1.00 53.19 121 ASP A N 1
ATOM 941 C CA . ASP A 1 121 ? -1.214 -4.528 11.051 1.00 53.19 121 ASP A CA 1
ATOM 942 C C . ASP A 1 121 ? -1.863 -4.429 12.448 1.00 53.19 121 ASP A C 1
ATOM 944 O O . ASP A 1 121 ? -2.970 -3.913 12.568 1.00 53.19 121 ASP A O 1
ATOM 948 N N . ASN A 1 122 ? -1.223 -4.889 13.529 1.00 51.22 122 ASN A N 1
ATOM 949 C CA . ASN A 1 122 ? -1.941 -5.093 14.803 1.00 51.22 122 ASN A CA 1
ATOM 950 C C . ASN A 1 122 ? -1.686 -4.072 15.916 1.00 51.22 122 ASN A C 1
ATOM 952 O O . ASN A 1 122 ? -2.476 -4.021 16.856 1.00 51.22 122 ASN A O 1
ATOM 956 N N . GLU A 1 123 ? -0.623 -3.266 15.870 1.00 57.44 123 GLU A N 1
ATOM 957 C CA . GLU A 1 123 ? -0.342 -2.357 16.998 1.00 57.44 123 GLU A CA 1
ATOM 958 C C . GLU A 1 123 ? -1.182 -1.072 16.965 1.00 57.44 123 GLU A C 1
ATOM 960 O O . GLU A 1 123 ? -1.440 -0.477 18.009 1.00 57.44 123 GLU A O 1
ATOM 965 N N . ASN A 1 124 ? -1.655 -0.666 15.783 1.00 67.12 124 ASN A N 1
ATOM 966 C CA . ASN A 1 124 ? -2.300 0.637 15.580 1.00 67.12 124 ASN A CA 1
ATOM 967 C C . ASN A 1 124 ? -3.787 0.540 15.228 1.00 67.12 124 ASN A C 1
ATOM 969 O O . ASN A 1 124 ? -4.436 1.565 15.028 1.00 67.12 124 ASN A O 1
ATOM 973 N N . ILE A 1 125 ? -4.322 -0.678 15.135 1.00 75.12 125 ILE A N 1
ATOM 974 C CA . ILE A 1 125 ? -5.724 -0.921 14.813 1.00 75.12 125 ILE A CA 1
ATOM 975 C C . ILE A 1 125 ? -6.481 -1.236 16.100 1.00 75.12 125 ILE A C 1
ATOM 977 O O . ILE A 1 125 ? -6.267 -2.273 16.726 1.00 75.12 125 ILE A O 1
ATOM 981 N N . VAL A 1 126 ? -7.411 -0.360 16.473 1.00 81.88 126 VAL A N 1
ATOM 982 C CA . VAL A 1 126 ? -8.369 -0.606 17.558 1.00 81.88 126 VAL A CA 1
ATOM 983 C C . VAL A 1 126 ? -9.729 -0.978 16.988 1.00 81.88 126 VAL A C 1
ATOM 985 O O . VAL A 1 126 ? -10.096 -0.587 15.880 1.00 81.88 126 VAL A O 1
ATOM 988 N N . VAL A 1 127 ? -10.507 -1.743 17.747 1.00 84.81 127 VAL A N 1
ATOM 989 C CA . VAL A 1 127 ? -11.859 -2.137 17.345 1.00 84.81 127 VAL A CA 1
ATOM 990 C C . VAL A 1 127 ? -12.861 -1.245 18.062 1.00 84.81 127 VAL A C 1
ATOM 992 O O . VAL A 1 127 ? -12.872 -1.184 19.287 1.00 84.81 127 VAL A O 1
ATOM 995 N N . CYS A 1 128 ? -13.723 -0.569 17.302 1.00 86.25 128 CYS A N 1
ATOM 996 C CA . CYS A 1 128 ? -14.847 0.159 17.877 1.00 86.25 128 CYS A CA 1
ATOM 997 C C . CYS A 1 128 ? -15.810 -0.829 18.543 1.00 86.25 128 CYS A C 1
ATOM 999 O O . CYS A 1 128 ? -16.352 -1.706 17.870 1.00 86.25 128 CYS A O 1
ATOM 1001 N N . GLU A 1 129 ? -16.065 -0.655 19.836 1.00 87.56 129 GLU A N 1
ATOM 1002 C CA . GLU A 1 129 ? -16.855 -1.609 20.623 1.00 87.56 129 GLU A CA 1
ATOM 1003 C C . GLU A 1 129 ? -18.341 -1.641 20.241 1.00 87.56 129 GLU A C 1
ATOM 1005 O O . GLU A 1 129 ? -19.003 -2.661 20.424 1.00 87.56 129 GLU A O 1
ATOM 1010 N N . GLU A 1 130 ? -18.856 -0.566 19.641 1.00 88.12 130 GLU A N 1
ATOM 1011 C CA . GLU A 1 130 ? -20.253 -0.507 19.204 1.00 88.12 130 GLU A CA 1
ATOM 1012 C C . GLU A 1 130 ? -20.478 -1.231 17.867 1.00 88.12 130 GLU A C 1
ATOM 1014 O O . GLU A 1 130 ? -21.359 -2.080 17.736 1.00 88.12 130 GLU A O 1
ATOM 1019 N N . CYS A 1 131 ? -19.678 -0.914 16.844 1.00 87.81 131 CYS A N 1
ATOM 1020 C CA . CYS A 1 131 ? -19.907 -1.413 15.483 1.00 87.81 131 CYS A CA 1
ATOM 1021 C C . CYS A 1 131 ? -18.927 -2.506 15.032 1.00 87.81 131 CYS A C 1
ATOM 1023 O O . CYS A 1 131 ? -19.057 -3.012 13.916 1.00 87.81 131 CYS A O 1
ATOM 1025 N N . ASN A 1 132 ? -17.960 -2.887 15.874 1.00 84.88 132 ASN A N 1
ATOM 1026 C CA . ASN A 1 132 ? -16.881 -3.841 15.577 1.00 84.88 132 ASN A CA 1
ATOM 1027 C C . ASN A 1 132 ? -16.040 -3.481 14.338 1.00 84.88 132 ASN A C 1
ATOM 1029 O O . ASN A 1 132 ? -15.415 -4.343 13.712 1.00 84.88 132 ASN A O 1
ATOM 1033 N N . LYS A 1 133 ? -16.026 -2.202 13.955 1.00 78.62 133 LYS A N 1
ATOM 1034 C CA . LYS A 1 133 ? -15.183 -1.708 12.868 1.00 78.62 133 LYS A CA 1
ATOM 1035 C C . LYS A 1 133 ? -13.740 -1.592 13.361 1.00 78.62 133 LYS A C 1
ATOM 1037 O O . LYS A 1 133 ? -13.508 -1.088 14.455 1.00 78.62 133 LYS A O 1
ATOM 1042 N N . HIS A 1 134 ? -12.799 -2.030 12.533 1.00 80.75 134 HIS A N 1
ATOM 1043 C CA . HIS A 1 134 ? -11.367 -1.828 12.745 1.00 80.75 134 HIS A CA 1
ATOM 1044 C C . HIS A 1 134 ? -11.016 -0.387 12.352 1.00 80.75 134 HIS A C 1
ATOM 1046 O O . HIS A 1 134 ? -11.381 0.054 11.258 1.00 80.75 134 HIS A O 1
ATOM 1052 N N . VAL A 1 135 ? -10.385 0.349 13.261 1.00 80.94 135 VAL 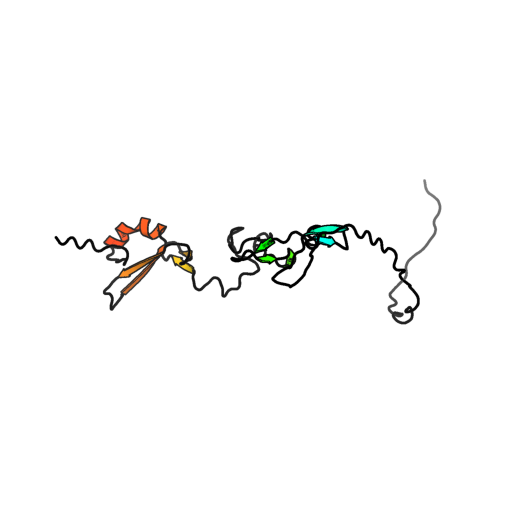A N 1
ATOM 1053 C CA . VAL A 1 135 ? -10.077 1.778 13.147 1.00 80.94 135 VAL A CA 1
ATOM 1054 C C . VAL A 1 135 ? -8.576 1.967 13.333 1.00 80.94 135 VAL A C 1
ATOM 1056 O O . VAL A 1 135 ? -8.018 1.479 14.312 1.00 80.94 135 VAL A O 1
ATOM 1059 N N . ASP A 1 136 ? -7.928 2.652 12.393 1.00 78.75 136 ASP A N 1
ATOM 1060 C CA . ASP A 1 136 ? -6.493 2.953 12.448 1.00 78.75 136 ASP A CA 1
ATOM 1061 C C . ASP A 1 136 ? -6.276 4.222 13.283 1.00 78.75 136 ASP A C 1
ATOM 1063 O O . ASP A 1 136 ? -6.615 5.317 12.837 1.00 78.75 136 ASP A O 1
ATOM 1067 N N . CYS A 1 137 ? -5.693 4.094 14.477 1.00 75.31 137 CYS A N 1
ATOM 1068 C CA . CYS A 1 137 ? -5.493 5.202 15.418 1.00 75.31 137 CYS A CA 1
ATOM 1069 C C . CYS A 1 137 ? -4.634 6.355 14.875 1.00 75.31 137 CYS A C 1
ATOM 1071 O O . CYS A 1 137 ? -4.661 7.446 15.442 1.00 75.31 137 CYS A O 1
ATOM 1073 N N . TYR A 1 138 ? -3.834 6.140 13.824 1.00 73.06 138 TYR A N 1
ATOM 1074 C CA . TYR A 1 138 ? -3.023 7.202 13.221 1.00 73.06 138 TYR A CA 1
ATOM 1075 C C . TYR A 1 138 ? -3.737 7.954 12.103 1.00 73.06 138 TYR A C 1
ATOM 1077 O O . TYR A 1 138 ? -3.332 9.069 11.766 1.00 73.06 138 TYR A O 1
ATOM 1085 N N . LYS A 1 139 ? -4.760 7.349 11.496 1.00 73.00 139 LYS A N 1
ATOM 1086 C CA . LYS A 1 139 ? -5.479 7.933 10.355 1.00 73.00 139 LYS A CA 1
ATOM 1087 C C . LYS A 1 139 ? -6.885 8.386 10.704 1.00 73.00 139 LYS A C 1
ATOM 1089 O O . LYS A 1 139 ? -7.361 9.367 10.135 1.00 73.00 139 LYS A O 1
ATOM 1094 N N . ASP A 1 140 ? -7.533 7.669 11.606 1.00 77.88 140 ASP A N 1
ATOM 1095 C CA . ASP A 1 140 ? -8.908 7.880 12.011 1.00 77.88 140 ASP A CA 1
ATOM 1096 C C . ASP A 1 140 ? -8.955 8.387 13.457 1.00 77.88 140 ASP A C 1
ATOM 1098 O O . ASP A 1 140 ? -8.188 7.959 14.319 1.00 77.88 140 ASP A O 1
ATOM 1102 N N . ASN A 1 141 ? -9.897 9.287 13.734 1.00 82.25 141 ASN A N 1
ATOM 1103 C CA . ASN A 1 141 ? -10.150 9.746 15.093 1.00 82.25 141 ASN A CA 1
ATOM 1104 C C . ASN A 1 141 ? -10.924 8.669 15.874 1.00 82.25 141 ASN A C 1
ATOM 1106 O O . ASN A 1 141 ? -11.894 8.073 15.383 1.00 82.25 141 ASN A O 1
ATOM 1110 N N . ILE A 1 142 ? -10.492 8.438 17.109 1.00 87.12 142 ILE A N 1
ATOM 1111 C CA . ILE A 1 142 ? -11.138 7.549 18.073 1.00 87.12 142 ILE A CA 1
ATOM 1112 C C . ILE A 1 142 ? -11.466 8.344 19.331 1.00 87.12 142 ILE A C 1
ATOM 1114 O O . ILE A 1 142 ? -10.720 9.243 19.703 1.00 87.12 142 ILE A O 1
ATOM 1118 N N . HIS A 1 143 ? -12.564 7.993 19.993 1.00 87.38 143 HIS A N 1
ATOM 1119 C CA . HIS A 1 143 ? -12.969 8.606 21.252 1.00 87.38 143 HIS A CA 1
ATOM 1120 C C . HIS A 1 143 ? -12.985 7.538 22.336 1.00 87.38 143 HIS A C 1
ATOM 1122 O O . HIS A 1 143 ? -13.612 6.485 22.183 1.00 87.38 143 HIS A O 1
ATOM 1128 N N . ILE A 1 144 ? -12.274 7.816 23.425 1.00 87.38 144 ILE A N 1
ATOM 1129 C CA . ILE A 1 144 ? -12.213 6.953 24.599 1.00 87.38 144 ILE A CA 1
ATOM 1130 C C . ILE A 1 144 ? -13.143 7.559 25.644 1.00 87.38 144 ILE A C 1
ATOM 1132 O O . ILE A 1 144 ? -12.963 8.706 26.059 1.00 87.38 144 ILE A O 1
ATOM 1136 N N . LEU A 1 145 ? -14.155 6.795 26.045 1.00 87.81 145 LEU A N 1
ATOM 1137 C CA . LEU A 1 145 ? -15.073 7.167 27.111 1.00 87.81 145 LEU A CA 1
ATOM 1138 C C . LEU A 1 145 ? -14.819 6.309 28.334 1.00 87.81 145 LEU A C 1
ATOM 1140 O O . LEU A 1 145 ? -14.529 5.122 28.223 1.00 87.81 145 LEU A O 1
ATOM 1144 N N . TYR A 1 146 ? -15.004 6.884 29.511 1.00 87.50 146 TYR A N 1
ATOM 1145 C CA . TYR A 1 146 ? -14.833 6.175 30.767 1.00 87.50 146 TYR A CA 1
ATOM 1146 C C . TYR A 1 146 ? -15.930 6.515 31.770 1.00 87.50 146 TYR A C 1
ATOM 1148 O O . TYR A 1 146 ? -16.598 7.545 31.688 1.00 87.50 146 TYR A O 1
ATOM 1156 N N . LYS A 1 147 ? -16.104 5.632 32.751 1.00 87.62 147 LYS A N 1
ATOM 1157 C CA . LYS A 1 147 ? -16.919 5.850 33.948 1.00 87.62 147 LYS A CA 1
ATOM 1158 C C . LYS A 1 147 ? -16.075 5.709 35.199 1.00 87.62 147 LYS A C 1
ATOM 1160 O O . LYS A 1 147 ? -15.205 4.842 35.278 1.00 87.62 147 LYS A O 1
ATOM 1165 N N . GLY A 1 148 ? -16.410 6.505 36.207 1.00 77.31 148 GLY A N 1
ATOM 1166 C CA . GLY A 1 148 ? -15.739 6.506 37.504 1.00 77.31 148 GLY A CA 1
ATOM 1167 C C . GLY A 1 148 ? -14.857 7.734 37.722 1.00 77.31 148 GLY A C 1
ATOM 1168 O O . GLY A 1 148 ? -14.971 8.748 37.033 1.00 77.31 148 GLY A O 1
ATOM 1169 N N . GLU A 1 149 ? -14.007 7.658 38.743 1.00 70.56 149 GLU A N 1
ATOM 1170 C CA . GLU A 1 149 ? -13.013 8.691 39.047 1.00 70.56 149 GLU A CA 1
ATOM 1171 C C . GLU A 1 149 ? -11.687 8.343 38.361 1.00 70.56 149 GLU A C 1
ATOM 1173 O O . GLU A 1 149 ? -11.381 7.170 38.162 1.00 70.56 149 GLU A O 1
ATOM 1178 N N . SER A 1 150 ? -10.848 9.339 38.075 1.00 63.81 150 SER A N 1
ATOM 1179 C CA . SER A 1 150 ? -9.547 9.173 37.401 1.00 63.81 150 SER A CA 1
ATOM 1180 C C . SER A 1 150 ? -8.575 8.200 38.092 1.00 63.81 150 SER A C 1
ATOM 1182 O O . SER A 1 150 ? -7.614 7.747 37.480 1.00 63.81 150 SER A O 1
ATOM 1184 N N . ASN A 1 151 ? -8.835 7.827 39.352 1.00 66.38 151 ASN A N 1
ATOM 1185 C CA . ASN A 1 151 ? -8.060 6.834 40.105 1.00 66.38 151 ASN A CA 1
ATOM 1186 C C . ASN A 1 151 ? -8.721 5.442 40.188 1.00 66.38 151 ASN A C 1
ATOM 1188 O O . ASN A 1 151 ? -8.129 4.526 40.760 1.00 66.38 151 ASN A O 1
ATOM 1192 N N . ASN A 1 152 ? -9.950 5.279 39.688 1.00 68.94 152 ASN A N 1
ATOM 1193 C CA . ASN A 1 152 ? -10.699 4.023 39.709 1.00 68.94 152 ASN A CA 1
ATOM 1194 C C . ASN A 1 152 ? -11.750 4.003 38.582 1.00 68.94 152 ASN A C 1
ATOM 1196 O O . ASN A 1 152 ? -12.944 4.206 38.823 1.00 68.94 152 ASN A O 1
ATOM 1200 N N . ILE A 1 153 ? -11.274 3.795 37.351 1.00 78.25 153 ILE A N 1
ATOM 1201 C CA . ILE A 1 153 ? -12.118 3.644 36.162 1.00 78.25 153 ILE A CA 1
ATOM 1202 C C . ILE A 1 153 ? -12.859 2.309 36.266 1.00 78.25 153 ILE A C 1
ATOM 1204 O O . ILE A 1 153 ? -12.241 1.251 36.387 1.00 78.25 153 ILE A O 1
ATOM 1208 N N . SER A 1 154 ? -14.189 2.361 36.254 1.00 78.94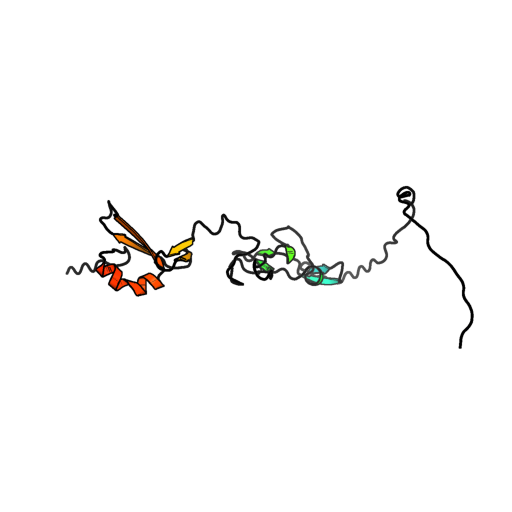 154 SER A N 1
ATOM 1209 C CA . SER A 1 154 ? -15.046 1.176 36.359 1.00 78.94 154 SER A CA 1
ATOM 1210 C C . SER A 1 154 ? -15.386 0.570 35.003 1.00 78.94 154 SER A C 1
ATOM 1212 O O . SER A 1 154 ? -15.559 -0.642 34.905 1.00 78.94 154 SER A O 1
ATOM 1214 N N . GLU A 1 155 ? -15.515 1.410 33.977 1.00 85.44 155 GLU A N 1
ATOM 1215 C CA . GLU A 1 155 ? -15.825 1.015 32.602 1.00 85.44 155 GLU A CA 1
ATOM 1216 C C . GLU A 1 155 ? -15.079 1.958 31.654 1.00 85.44 155 GLU A C 1
ATOM 1218 O O . GLU A 1 155 ? -15.005 3.155 31.927 1.00 85.44 155 GLU A O 1
ATOM 1223 N N . GLU A 1 156 ? -14.554 1.416 30.562 1.00 87.56 156 GLU A N 1
ATOM 1224 C CA . GLU A 1 156 ? -13.909 2.132 29.458 1.00 87.56 156 GLU A CA 1
ATOM 1225 C C . GLU A 1 156 ? -14.568 1.653 28.160 1.00 87.56 156 GLU A C 1
ATOM 1227 O O . GLU A 1 156 ? -14.974 0.493 28.084 1.00 87.56 156 GLU A O 1
ATOM 1232 N N . LEU A 1 157 ? -14.738 2.549 27.191 1.00 88.50 157 LEU A N 1
ATOM 1233 C CA . LEU A 1 157 ? -15.385 2.276 25.915 1.00 88.50 157 LEU A CA 1
ATOM 1234 C C . LEU A 1 157 ? -14.644 3.008 24.795 1.00 88.50 157 LEU A C 1
ATOM 1236 O O . LEU A 1 157 ? -14.532 4.235 24.826 1.00 88.50 157 LEU A O 1
ATOM 1240 N N . VAL A 1 158 ? -14.191 2.269 23.781 1.00 88.75 158 VAL A N 1
ATOM 1241 C CA . VAL A 1 158 ? -13.535 2.844 22.595 1.00 88.75 158 VAL A CA 1
ATOM 1242 C C . VAL A 1 158 ? -14.510 2.916 21.420 1.00 88.75 158 VAL A C 1
ATOM 1244 O O . VAL A 1 158 ? -14.981 1.896 20.904 1.00 88.75 158 VAL A O 1
ATOM 1247 N N . LEU A 1 159 ? -14.802 4.131 20.951 1.00 88.38 159 LEU A N 1
ATOM 1248 C CA . LEU A 1 159 ? -15.724 4.380 19.843 1.00 88.38 159 LEU A CA 1
ATOM 1249 C C . LEU A 1 159 ? -15.033 5.071 18.665 1.00 88.38 159 LEU A C 1
ATOM 1251 O O . LEU A 1 159 ? -14.208 5.964 18.835 1.00 88.38 159 LEU A O 1
ATOM 1255 N N . CYS A 1 160 ? -15.415 4.697 17.442 1.00 89.00 160 CYS A N 1
ATOM 1256 C CA . CYS A 1 160 ? -15.068 5.488 16.262 1.00 89.00 160 CYS A CA 1
ATOM 1257 C C . CYS A 1 160 ? -15.865 6.801 16.248 1.00 89.00 160 CYS A C 1
ATOM 1259 O O . CYS A 1 160 ? -16.981 6.845 16.769 1.00 89.00 160 CYS A O 1
ATOM 1261 N N . THR A 1 161 ? -15.347 7.841 15.590 1.00 87.81 161 THR A N 1
ATOM 1262 C CA . THR A 1 161 ? -16.010 9.157 15.509 1.00 87.81 161 THR A CA 1
ATOM 1263 C C . THR A 1 161 ? -17.467 9.107 15.065 1.00 87.81 161 THR A C 1
ATOM 1265 O O . THR A 1 161 ? -18.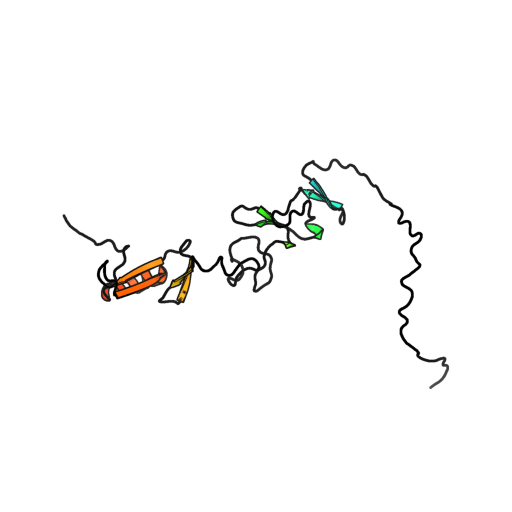284 9.846 15.599 1.00 87.81 161 THR A O 1
ATOM 1268 N N . MET A 1 162 ? -17.828 8.211 14.143 1.00 86.56 162 MET A N 1
ATOM 1269 C CA . MET A 1 162 ? -19.224 8.078 13.712 1.00 86.56 162 MET A CA 1
ATOM 1270 C C . MET A 1 162 ? -20.129 7.590 14.852 1.00 86.56 162 MET A C 1
ATOM 1272 O O . MET A 1 162 ? -21.140 8.215 15.143 1.00 86.56 162 MET A O 1
ATOM 1276 N N . CYS A 1 163 ? -19.743 6.508 15.537 1.00 88.44 163 CYS A N 1
ATOM 1277 C CA . CYS A 1 163 ? -20.516 5.968 16.659 1.00 88.44 163 CYS A CA 1
ATOM 1278 C C . CYS A 1 163 ? -20.544 6.921 17.854 1.00 88.44 163 CYS A C 1
ATOM 1280 O O . CYS A 1 163 ? -21.546 6.983 18.556 1.00 88.44 163 CYS A O 1
ATOM 1282 N N . PHE A 1 164 ? -19.451 7.647 18.086 1.00 88.56 164 PHE A N 1
ATOM 1283 C CA . PHE A 1 164 ? -19.393 8.653 19.135 1.00 88.56 164 PHE A CA 1
ATOM 1284 C C . PHE A 1 164 ? -20.409 9.771 18.885 1.00 88.56 164 PHE A C 1
ATOM 1286 O O . PHE A 1 164 ? -21.237 10.032 19.749 1.00 88.56 164 PHE A O 1
ATOM 1293 N N . GLN A 1 165 ? -20.413 10.351 17.682 1.00 87.31 165 GLN A N 1
ATOM 1294 C CA . GLN A 1 165 ? -21.351 11.413 17.304 1.00 87.31 165 GLN A CA 1
ATOM 1295 C C . GLN A 1 165 ? -22.810 10.943 17.320 1.00 87.31 165 GLN A C 1
ATOM 1297 O O . GLN A 1 165 ? -23.692 11.683 17.743 1.00 87.31 165 GLN A O 1
ATOM 1302 N N . ASP A 1 166 ? -23.077 9.710 16.886 1.00 89.69 166 ASP A N 1
ATOM 1303 C CA . ASP A 1 166 ? -24.439 9.170 16.852 1.00 89.69 166 ASP A CA 1
ATOM 1304 C C . ASP A 1 166 ? -25.001 8.868 18.254 1.00 89.69 166 ASP A C 1
ATOM 1306 O O . ASP A 1 166 ? -26.218 8.870 18.442 1.00 89.69 166 ASP A O 1
ATOM 1310 N N . MET A 1 167 ? -24.134 8.583 19.233 1.00 86.94 167 MET A N 1
ATOM 1311 C CA . MET A 1 167 ? -24.529 8.141 20.577 1.00 86.94 167 MET A CA 1
ATOM 1312 C C . MET A 1 167 ? -24.193 9.140 21.688 1.00 86.94 167 MET A C 1
ATOM 1314 O O . MET A 1 167 ? -24.416 8.828 22.856 1.00 86.94 167 MET A O 1
ATOM 1318 N N . GLU A 1 168 ? -23.670 10.318 21.356 1.00 85.81 168 GLU A N 1
ATOM 1319 C CA . GLU A 1 168 ? -23.198 11.330 22.307 1.00 85.81 168 GLU A CA 1
ATOM 1320 C C . GLU A 1 168 ? -24.218 11.609 23.425 1.00 85.81 168 GLU A C 1
ATOM 1322 O O . GLU A 1 168 ? -23.928 11.375 24.600 1.00 85.81 168 GLU A O 1
ATOM 1327 N N . ASP A 1 169 ? -25.451 11.976 23.066 1.00 85.06 169 ASP A N 1
ATOM 1328 C CA . ASP A 1 169 ? -26.522 12.275 24.029 1.00 85.06 169 ASP A CA 1
ATOM 1329 C C . ASP A 1 169 ? -26.844 11.090 24.960 1.00 85.06 169 ASP A C 1
ATOM 1331 O O . ASP A 1 169 ? -27.121 11.265 26.152 1.00 85.06 169 ASP A O 1
ATOM 1335 N N . ASP A 1 170 ? -26.809 9.867 24.424 1.00 89.31 170 ASP A N 1
ATOM 1336 C CA . ASP A 1 170 ? -27.082 8.642 25.176 1.00 89.31 170 ASP A CA 1
ATOM 1337 C C . ASP A 1 170 ? -25.927 8.295 26.124 1.00 89.31 170 ASP A C 1
ATOM 1339 O O . ASP A 1 170 ? -26.153 7.743 27.204 1.00 89.31 170 ASP A O 1
ATOM 1343 N N . LEU A 1 171 ? -24.688 8.594 25.729 1.00 88.81 171 LEU A N 1
ATOM 1344 C CA . LEU A 1 171 ? -23.482 8.359 26.520 1.00 88.81 171 LEU A CA 1
ATOM 1345 C C . LEU A 1 171 ? -23.405 9.344 27.693 1.00 88.81 171 LEU A C 1
ATOM 1347 O O . LEU A 1 171 ? -23.173 8.903 28.823 1.00 88.81 171 LEU A O 1
ATOM 1351 N N . ILE A 1 172 ? -23.728 10.622 27.464 1.00 84.94 172 ILE A N 1
ATOM 1352 C CA . ILE A 1 172 ? -23.862 11.642 28.519 1.00 84.94 172 ILE A CA 1
ATOM 1353 C C . ILE A 1 172 ? -24.946 11.224 29.524 1.00 84.94 172 ILE A C 1
ATOM 1355 O O . ILE A 1 172 ? -24.718 11.218 30.733 1.00 84.94 172 ILE A O 1
ATOM 1359 N N . GLN A 1 173 ? -26.124 10.795 29.050 1.00 87.31 173 GLN A N 1
ATOM 1360 C CA . GLN A 1 173 ? -27.206 10.325 29.931 1.00 87.31 173 GLN A CA 1
ATOM 1361 C C . GLN A 1 173 ? -26.830 9.090 30.758 1.00 87.31 173 GLN A C 1
ATOM 1363 O O . GLN A 1 173 ? -27.382 8.873 31.840 1.00 87.31 173 GLN A O 1
ATOM 1368 N N . LYS A 1 174 ? -25.913 8.264 30.250 1.00 87.69 174 LYS A N 1
ATOM 1369 C CA . LYS A 1 174 ? -25.400 7.069 30.928 1.00 87.69 174 LYS A CA 1
ATOM 1370 C C . LYS A 1 174 ? -24.218 7.361 31.856 1.00 87.69 174 LYS A C 1
ATOM 1372 O O . LYS A 1 174 ? -23.668 6.394 32.382 1.00 87.69 174 LYS A O 1
ATOM 1377 N N . ASP A 1 175 ? -23.874 8.630 32.090 1.00 85.19 175 ASP A N 1
ATOM 1378 C CA . ASP A 1 175 ? -22.781 9.074 32.972 1.00 85.19 175 ASP A CA 1
ATOM 1379 C C . ASP A 1 175 ? -21.380 8.668 32.474 1.00 85.19 175 ASP A C 1
ATOM 1381 O O . ASP A 1 175 ? -20.451 8.495 33.263 1.00 85.19 175 ASP A O 1
ATOM 1385 N N . TYR A 1 176 ? -21.213 8.478 31.158 1.00 88.25 176 TYR A N 1
ATOM 1386 C CA . TYR A 1 176 ? -19.874 8.400 30.574 1.00 88.25 176 TYR A CA 1
ATOM 1387 C C . TYR A 1 176 ? -19.235 9.786 30.537 1.00 88.25 176 TYR A C 1
ATOM 1389 O O . TYR A 1 176 ? -19.918 10.798 30.409 1.00 88.25 176 TYR A O 1
ATOM 1397 N N . LYS A 1 177 ? -17.910 9.809 30.628 1.00 84.56 177 LYS A N 1
ATOM 1398 C CA . LYS A 1 177 ? -17.073 10.996 30.474 1.00 84.56 177 LYS A CA 1
ATOM 1399 C C . LYS A 1 177 ? -16.114 10.775 29.318 1.00 84.56 177 LYS A C 1
ATOM 1401 O O . LYS A 1 177 ? -15.668 9.649 29.104 1.00 84.56 177 LYS A O 1
ATOM 1406 N N . CYS A 1 178 ? -15.802 11.838 28.593 1.00 85.25 178 CYS A N 1
ATOM 1407 C CA . CYS A 1 178 ? -14.802 11.845 27.536 1.00 85.25 178 CYS A CA 1
ATOM 1408 C C . CYS A 1 178 ? -13.879 13.037 27.781 1.00 85.25 178 CYS A C 1
ATOM 1410 O O . CYS A 1 178 ? -14.377 14.127 28.041 1.00 85.25 178 CYS A O 1
ATOM 1412 N N . ASP A 1 179 ? -12.561 12.845 27.691 1.00 77.19 179 ASP A N 1
ATOM 1413 C CA . ASP A 1 179 ? -11.581 13.922 27.925 1.00 77.19 179 ASP A CA 1
ATOM 1414 C C . ASP A 1 179 ? -11.697 15.072 26.903 1.00 77.19 179 ASP A C 1
ATOM 1416 O O . ASP A 1 179 ? -11.176 16.161 27.131 1.00 77.19 179 ASP A O 1
ATOM 1420 N N . GLU A 1 180 ? -12.372 14.829 25.774 1.00 74.56 180 GLU A N 1
ATOM 1421 C CA . GLU A 1 180 ? -12.656 15.827 24.736 1.00 74.56 180 GLU A CA 1
ATOM 1422 C C . GLU A 1 180 ? -13.951 16.614 24.971 1.00 74.56 180 GLU A C 1
ATOM 1424 O O . GLU A 1 180 ? -14.150 17.652 24.340 1.00 74.56 180 GLU A O 1
ATOM 1429 N N . TRP A 1 181 ? -14.838 16.147 25.857 1.00 76.75 181 TRP A N 1
ATOM 1430 C CA . TRP A 1 181 ? -15.942 16.977 26.320 1.00 76.75 181 TRP A CA 1
ATOM 1431 C C . TRP A 1 181 ? -15.347 17.998 27.278 1.00 76.75 181 TRP A C 1
ATOM 1433 O O . TRP A 1 181 ? -15.026 17.672 28.419 1.00 76.75 181 TRP A O 1
ATOM 1443 N N . GLU A 1 182 ? -15.133 19.218 26.779 1.00 58.88 182 GLU A N 1
ATOM 1444 C CA . GLU A 1 182 ? -14.790 20.348 27.633 1.00 58.88 182 GLU A CA 1
ATOM 1445 C C . GLU A 1 182 ? -15.831 20.399 28.755 1.00 58.88 182 GLU A C 1
ATOM 1447 O O . GLU A 1 182 ? -17.034 20.505 28.505 1.00 58.88 182 GLU A O 1
ATOM 1452 N N . ASP A 1 183 ? -15.370 20.274 30.001 1.00 56.31 183 ASP A N 1
ATOM 1453 C CA . ASP A 1 183 ? -16.164 20.716 31.131 1.00 56.31 183 ASP A CA 1
ATOM 1454 C C . ASP A 1 183 ? -16.438 22.199 30.857 1.00 56.31 183 ASP A C 1
ATOM 1456 O O . ASP A 1 183 ? -15.517 23.019 30.925 1.00 56.31 183 ASP A O 1
ATOM 1460 N N . ASP A 1 184 ? -17.678 22.537 30.490 1.00 51.75 184 ASP A N 1
ATOM 1461 C CA . ASP A 1 184 ? -18.195 23.905 30.514 1.00 51.75 184 ASP A CA 1
ATOM 1462 C C . ASP A 1 184 ? -18.162 24.374 31.981 1.00 51.75 184 ASP A C 1
ATOM 1464 O O . ASP A 1 184 ? -19.177 24.472 32.675 1.00 51.75 184 ASP A O 1
ATOM 1468 N N . ASP A 1 185 ? -16.960 24.634 32.491 1.00 47.22 185 ASP A N 1
ATOM 1469 C CA . ASP A 1 185 ? -16.707 25.356 33.723 1.00 47.22 185 ASP A CA 1
ATOM 1470 C C . ASP A 1 185 ? -16.948 26.838 33.394 1.00 47.22 185 ASP A C 1
ATOM 1472 O O . ASP A 1 185 ? -16.044 27.675 33.327 1.00 47.22 185 ASP A O 1
ATOM 1476 N N . ASP A 1 186 ? -18.225 27.149 33.152 1.00 49.16 186 ASP A N 1
ATOM 1477 C CA . ASP A 1 186 ? -18.807 28.483 33.213 1.00 49.16 186 ASP A CA 1
ATOM 1478 C C . ASP A 1 186 ? -18.554 29.035 34.629 1.00 49.16 186 ASP A C 1
ATOM 1480 O O . ASP A 1 186 ? -19.383 28.957 35.540 1.00 49.16 186 ASP A O 1
ATOM 1484 N N . THR A 1 187 ? -17.367 29.603 34.839 1.00 46.00 187 THR A N 1
ATOM 1485 C CA . THR A 1 187 ? -17.099 30.509 35.955 1.00 46.00 187 THR A CA 1
ATOM 1486 C C . THR A 1 187 ? -16.503 31.823 35.466 1.00 46.00 187 THR A C 1
ATOM 1488 O O . THR A 1 187 ? -15.294 32.035 35.523 1.00 46.00 187 THR A O 1
ATOM 1491 N N . GLU A 1 188 ? -17.388 32.752 35.085 1.00 39.50 188 GLU A N 1
ATOM 1492 C CA . GLU A 1 188 ? -17.363 34.125 35.626 1.00 39.50 188 GLU A CA 1
ATOM 1493 C C . GLU A 1 188 ? -18.747 34.797 35.647 1.00 39.50 188 GLU A C 1
ATOM 1495 O O . GLU A 1 188 ? -19.418 34.868 34.592 1.00 39.50 188 GLU A O 1
#

Organism: NCBI:txid1070528

Secondary structure (DSSP, 8-state):
--------------------SS--S-----------------TTEEE-TTT--EEE--B-TTT--BS--HHHH---EEETTTTEEE-TTTS-BBTTT--B--SSS--SSSS-BTT--TTTSSSSEEEPTTT--EEETTTS-EEEEEEEETTEEEEEEEEEHHHHHHHHHHHHHTT-EETTS-------

pLDDT: mean 75.65, std 19.36, range [34.12, 95.81]

Sequence (188 aa):
MNPHINDNVFSFVENNESNIDKLQKDIKVEDVDKNDDEDDIDDDEFKCKECSTVQGLNNCELCDKENICEECYGQGGDYGPNEIWVCNDCLPTCLVCNSKLYTVHDTCCGNGRSDMTDEDDNENIVVCEECNKHVDCYKDNIHILYKGESNNISEELVLCTMCFQDMEDDLIQKDYKCDEWEDDDDTE

Radius of gyration: 34.2 Å; chains: 1; bounding box: 60×88×93 Å

Foldseek 3Di:
DDDDDDDDDDDDDDDDPDDPPDPPDDPPPPPDDPPPPVPVQDPQWDADPPPRDIDGWAAAPPPRDIDDDCVPQNDWFQEDPVRHTHGPVPFKADPPPRDGDRYPDPPDPPRDIPPDDPVPPPPQWDAQPPPRDTDGNVPFDKWKKFDDDPVDTPDIGIHGPVVCVVCVVVCVVVRIDTPPPPPPPPDD